Protein AF-A0AAE3JCI3-F1 (afdb_monomer_lite)

Sequence (215 aa):
MLEAFENGSMDIVSLLVIIYCISIAYRKRYSLTGYLYVKEQLNLLSAYCTVFAIVMYIYYYLEEKFHYDSKYMNGIILILFILIAGLLSRVCYEKYFANRLSKYQASDEDRMVLILAAFIAISIRLVASGVVKLVVPVSIVLGKFIWLDTESIEDIKKLVKTEHKRIIETAILLVLGVLILSILVDWFNMPRYMHPLIALFYGIIIILKSDSNVK

Structure (mmCIF, N/CA/C/O backbone):
data_AF-A0AAE3JCI3-F1
#
_entry.id   AF-A0AAE3JCI3-F1
#
loop_
_atom_site.group_PDB
_atom_site.id
_atom_site.type_symbol
_atom_site.label_atom_id
_atom_site.label_alt_id
_atom_site.label_comp_id
_atom_site.label_asym_id
_atom_site.label_entity_id
_atom_site.label_seq_id
_atom_site.pdbx_PDB_ins_code
_atom_site.Cartn_x
_atom_site.Cartn_y
_atom_site.Cartn_z
_atom_site.occupancy
_atom_site.B_iso_or_equiv
_atom_site.auth_seq_id
_atom_site.auth_comp_id
_atom_site.auth_asym_id
_atom_site.auth_atom_id
_atom_site.pdbx_PDB_model_num
ATOM 1 N N . MET A 1 1 ? 5.020 8.589 -19.684 1.00 57.62 1 MET A N 1
ATOM 2 C CA . MET A 1 1 ? 4.905 9.442 -18.476 1.00 57.62 1 MET A CA 1
ATOM 3 C C . MET A 1 1 ? 3.451 9.566 -18.045 1.00 57.62 1 MET A C 1
ATOM 5 O O . MET A 1 1 ? 3.154 9.103 -16.958 1.00 57.62 1 MET A O 1
ATOM 9 N N . LEU A 1 2 ? 2.556 10.107 -18.885 1.00 62.62 2 LEU A N 1
ATOM 10 C CA . LEU A 1 2 ? 1.133 10.271 -18.547 1.00 62.62 2 LEU A CA 1
ATOM 11 C C . LEU A 1 2 ? 0.478 8.954 -18.096 1.00 62.62 2 LEU A C 1
ATOM 13 O O . LEU A 1 2 ? -0.086 8.901 -17.015 1.00 62.62 2 LEU A O 1
ATOM 17 N N . GLU A 1 3 ? 0.689 7.874 -18.851 1.00 67.56 3 GLU A N 1
ATOM 18 C CA . GLU A 1 3 ? 0.131 6.553 -18.538 1.00 67.56 3 GLU A CA 1
ATOM 19 C C . GLU A 1 3 ? 0.637 5.990 -17.196 1.00 67.56 3 GLU A C 1
ATOM 21 O O . GLU A 1 3 ? -0.156 5.553 -16.376 1.00 67.56 3 GLU A O 1
ATOM 26 N N . ALA A 1 4 ? 1.939 6.081 -16.893 1.00 68.44 4 ALA A N 1
ATOM 27 C CA . ALA A 1 4 ? 2.485 5.660 -15.595 1.00 68.44 4 ALA A CA 1
ATOM 28 C C . ALA A 1 4 ? 1.914 6.478 -14.417 1.00 68.44 4 ALA A C 1
ATOM 30 O O . ALA A 1 4 ? 1.678 5.929 -13.340 1.00 68.44 4 ALA A O 1
ATOM 31 N N . PHE A 1 5 ? 1.657 7.773 -14.626 1.00 70.25 5 PHE A N 1
ATOM 32 C CA . PHE A 1 5 ? 1.029 8.641 -13.628 1.00 70.25 5 PHE A CA 1
ATOM 33 C C . PHE A 1 5 ? -0.463 8.340 -13.447 1.00 70.25 5 PHE A C 1
ATOM 35 O O . PHE A 1 5 ? -0.921 8.253 -12.310 1.00 70.25 5 PHE A O 1
ATOM 42 N N . GLU A 1 6 ? -1.213 8.135 -14.529 1.00 75.19 6 GLU A N 1
ATOM 43 C CA . GLU A 1 6 ? -2.620 7.718 -14.477 1.00 75.19 6 GLU A CA 1
ATOM 44 C C . GLU A 1 6 ? -2.756 6.371 -13.760 1.00 75.19 6 GLU A C 1
ATOM 46 O O . GLU A 1 6 ? -3.546 6.226 -12.826 1.00 75.19 6 GLU A O 1
ATOM 51 N N . ASN A 1 7 ? -1.891 5.424 -14.107 1.00 77.06 7 ASN A N 1
ATOM 52 C CA . ASN A 1 7 ? -1.796 4.108 -13.491 1.00 77.06 7 ASN A CA 1
ATOM 53 C C . ASN A 1 7 ? -1.509 4.189 -11.989 1.00 77.06 7 ASN A C 1
ATOM 55 O O . ASN A 1 7 ? -2.252 3.619 -11.186 1.00 77.06 7 ASN A O 1
ATOM 59 N N . GLY A 1 8 ? -0.481 4.949 -11.605 1.00 81.88 8 GLY A N 1
ATOM 60 C CA . GLY A 1 8 ? -0.147 5.169 -10.202 1.00 81.88 8 GLY A CA 1
ATOM 61 C C . GLY A 1 8 ? -1.259 5.880 -9.438 1.00 81.88 8 GLY A C 1
ATOM 62 O O . GLY A 1 8 ? -1.548 5.518 -8.299 1.00 81.88 8 GLY A O 1
ATOM 63 N N . SER A 1 9 ? -1.944 6.837 -10.066 1.00 84.94 9 SER A N 1
ATOM 64 C CA . SER A 1 9 ? -3.049 7.560 -9.436 1.00 84.94 9 SER A CA 1
ATOM 65 C C . SER A 1 9 ? -4.239 6.648 -9.123 1.00 84.94 9 SER A C 1
ATOM 67 O O . SER A 1 9 ? -4.763 6.701 -8.011 1.00 84.94 9 SER A O 1
ATOM 69 N N . MET A 1 10 ? -4.617 5.748 -10.037 1.00 88.06 10 MET A N 1
ATOM 70 C CA . MET A 1 10 ? -5.722 4.808 -9.820 1.00 88.06 10 MET A CA 1
ATOM 71 C C . MET A 1 10 ? -5.401 3.790 -8.724 1.00 88.06 10 MET A C 1
ATOM 73 O O . MET A 1 10 ? -6.276 3.445 -7.926 1.00 88.06 10 MET A O 1
ATOM 77 N N . ASP A 1 11 ? -4.146 3.347 -8.634 1.00 86.25 11 ASP A N 1
ATOM 78 C CA . ASP A 1 11 ? -3.689 2.476 -7.549 1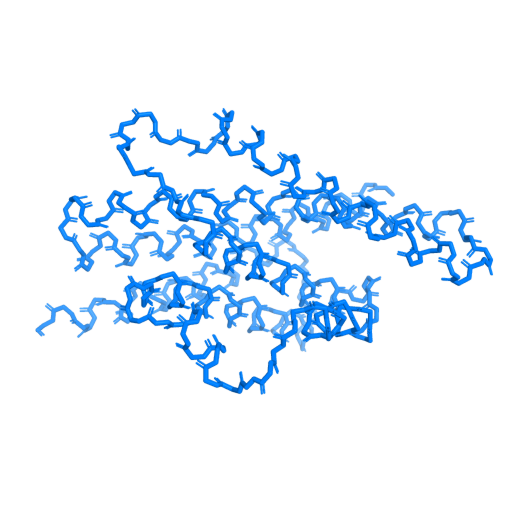.00 86.25 11 ASP A CA 1
ATOM 79 C C . ASP A 1 11 ? -3.720 3.188 -6.193 1.00 86.25 11 ASP A C 1
ATOM 81 O O . ASP A 1 11 ? -4.220 2.622 -5.220 1.00 86.25 11 ASP A O 1
ATOM 85 N N . ILE A 1 12 ? -3.263 4.444 -6.132 1.00 89.69 12 ILE A N 1
ATOM 86 C CA . ILE A 1 12 ? -3.336 5.272 -4.919 1.00 89.69 12 ILE A CA 1
ATOM 87 C C . ILE A 1 12 ? -4.790 5.442 -4.483 1.00 89.69 12 ILE A C 1
ATOM 89 O O . ILE A 1 12 ? -5.112 5.185 -3.324 1.00 89.69 12 ILE A O 1
ATOM 93 N N . VAL A 1 13 ? -5.686 5.826 -5.398 1.00 90.44 13 VAL A N 1
ATOM 94 C CA . VAL A 1 13 ? -7.111 5.996 -5.079 1.00 90.44 13 VAL A CA 1
ATOM 95 C C . VAL A 1 13 ? -7.705 4.687 -4.566 1.00 90.44 13 VAL A C 1
ATOM 97 O O . VAL A 1 13 ? -8.385 4.691 -3.543 1.00 90.44 13 VAL A O 1
ATOM 100 N N . SER A 1 14 ? -7.407 3.558 -5.210 1.00 88.31 14 SER A N 1
ATOM 101 C CA . SER A 1 14 ? -7.904 2.243 -4.787 1.00 88.31 14 SER A CA 1
ATOM 102 C C . SER A 1 14 ? -7.439 1.878 -3.372 1.00 88.31 14 SER A C 1
ATOM 104 O O . SER A 1 14 ? -8.246 1.442 -2.551 1.00 88.31 14 SER A O 1
ATOM 106 N N . LEU A 1 15 ? -6.161 2.112 -3.051 1.00 91.50 15 LEU A N 1
ATOM 107 C CA . LEU A 1 15 ? -5.610 1.899 -1.707 1.00 91.50 15 LEU A CA 1
ATOM 108 C C . LEU A 1 15 ? -6.307 2.784 -0.666 1.00 91.50 15 LEU A C 1
ATOM 110 O O . LEU A 1 15 ? -6.726 2.293 0.383 1.00 91.50 15 LEU A O 1
ATOM 114 N N . LEU A 1 16 ? -6.481 4.072 -0.966 1.00 92.50 16 LEU A N 1
ATOM 115 C CA . LEU A 1 16 ? -7.142 5.019 -0.068 1.00 92.50 16 LEU A CA 1
ATOM 116 C C . LEU A 1 16 ? -8.619 4.672 0.154 1.00 92.50 16 LEU A C 1
ATOM 118 O O . LEU A 1 16 ? -9.105 4.806 1.276 1.00 92.50 16 LEU A O 1
ATOM 122 N N . VAL A 1 17 ? -9.321 4.172 -0.867 1.00 92.00 17 VAL A N 1
ATOM 123 C CA . VAL A 1 17 ? -10.705 3.685 -0.740 1.00 92.00 17 VAL A CA 1
ATOM 124 C C . VAL A 1 17 ? -10.779 2.504 0.230 1.00 92.00 17 VAL A C 1
ATOM 126 O O . VAL A 1 17 ? -11.613 2.521 1.136 1.00 92.00 17 VAL A O 1
ATOM 129 N N . ILE A 1 18 ? -9.880 1.518 0.116 1.00 89.69 18 ILE A N 1
ATOM 130 C CA . ILE A 1 18 ? -9.833 0.378 1.051 1.00 89.69 18 ILE A CA 1
ATOM 131 C C . ILE A 1 18 ? -9.597 0.875 2.483 1.00 89.69 18 ILE A C 1
ATOM 133 O O . ILE A 1 18 ? -10.339 0.506 3.396 1.00 89.69 18 ILE A O 1
ATOM 137 N N . ILE A 1 19 ? -8.607 1.752 2.685 1.00 91.19 19 ILE A N 1
ATOM 138 C CA . ILE A 1 19 ? -8.280 2.317 4.005 1.00 91.19 19 ILE A CA 1
ATOM 139 C C . ILE A 1 19 ? -9.467 3.104 4.581 1.00 91.19 19 ILE A C 1
ATOM 141 O O . ILE A 1 19 ? -9.779 2.992 5.770 1.00 91.19 19 ILE A O 1
ATOM 145 N N . TYR A 1 20 ? -10.173 3.865 3.746 1.00 90.12 20 TYR A N 1
ATOM 146 C CA . TYR A 1 20 ? -11.360 4.607 4.153 1.00 90.12 20 TYR A CA 1
ATOM 147 C C . TYR A 1 20 ? -12.495 3.679 4.608 1.00 90.12 20 TYR A C 1
ATOM 149 O O . TYR A 1 20 ? -13.088 3.900 5.667 1.00 90.12 20 TYR A O 1
ATOM 157 N N . CYS A 1 21 ? -12.758 2.595 3.877 1.00 88.31 21 CYS A N 1
ATOM 158 C CA . CYS A 1 21 ? -13.753 1.598 4.273 1.00 88.31 21 CYS A CA 1
ATOM 159 C C . CYS A 1 21 ? -13.384 0.898 5.590 1.00 88.31 21 CYS A C 1
ATOM 161 O O . CYS A 1 21 ? -14.253 0.710 6.445 1.00 88.31 21 CYS A O 1
ATOM 163 N N . ILE A 1 22 ? -12.098 0.594 5.803 1.00 85.69 22 ILE A N 1
ATOM 164 C CA . ILE A 1 22 ? -11.587 0.090 7.087 1.00 85.69 22 ILE A CA 1
ATOM 165 C C . ILE A 1 22 ? -11.860 1.110 8.209 1.00 85.69 22 ILE A C 1
ATOM 167 O O . ILE A 1 22 ? -12.340 0.737 9.281 1.00 85.69 22 ILE A O 1
ATOM 171 N N . SER A 1 23 ? -11.643 2.407 7.957 1.00 86.56 23 SER A N 1
ATOM 172 C CA . SER A 1 23 ? -11.956 3.478 8.918 1.00 86.56 23 SER A CA 1
ATOM 173 C C . SER A 1 23 ? -13.430 3.480 9.323 1.00 86.56 23 SER A C 1
ATOM 175 O O . SER A 1 23 ? -13.741 3.564 10.512 1.00 86.56 23 SER A O 1
ATOM 177 N N . ILE A 1 24 ? -14.346 3.346 8.358 1.00 85.94 24 ILE A N 1
ATOM 178 C CA . ILE A 1 24 ? -15.789 3.271 8.627 1.00 85.94 24 ILE A CA 1
ATOM 179 C C . ILE A 1 24 ? -16.111 2.044 9.481 1.00 85.94 24 ILE A C 1
ATOM 181 O O . ILE A 1 24 ? -16.812 2.170 10.486 1.00 85.94 24 ILE A O 1
ATOM 185 N N . ALA A 1 25 ? -15.587 0.873 9.115 1.00 83.19 25 ALA A N 1
ATOM 186 C CA . ALA A 1 25 ? -15.829 -0.367 9.845 1.00 83.19 25 ALA A CA 1
ATOM 187 C C . ALA A 1 25 ? -15.379 -0.267 11.311 1.00 83.19 25 ALA A C 1
ATOM 189 O O . ALA A 1 25 ? -16.117 -0.673 12.212 1.00 83.19 25 ALA A O 1
ATOM 190 N N . TYR A 1 26 ? -14.218 0.342 11.566 1.00 81.12 26 TYR A N 1
ATOM 191 C CA . TYR A 1 26 ? -13.720 0.566 12.922 1.00 81.12 26 TYR A CA 1
ATOM 192 C C . TYR A 1 26 ? -14.478 1.643 13.690 1.00 81.12 26 TYR A C 1
ATOM 194 O O . TYR A 1 26 ? -14.671 1.498 14.897 1.00 81.12 26 TYR A O 1
ATOM 202 N N . ARG A 1 27 ? -14.954 2.695 13.015 1.00 82.69 27 ARG A N 1
ATOM 203 C CA . ARG A 1 27 ? -15.796 3.722 13.642 1.00 82.69 27 ARG A CA 1
ATOM 204 C C . ARG A 1 27 ? -17.078 3.133 14.222 1.00 82.69 27 ARG A C 1
ATOM 206 O O . ARG A 1 27 ? -17.529 3.595 15.261 1.00 82.69 27 ARG A O 1
ATOM 213 N N . LYS A 1 28 ? -17.655 2.128 13.558 1.00 79.25 28 LYS A N 1
ATOM 214 C CA . LYS A 1 28 ? -18.848 1.425 14.049 1.00 79.25 28 LYS A CA 1
ATOM 215 C C . LYS A 1 28 ? -18.550 0.493 15.227 1.00 79.25 28 LYS A C 1
ATOM 217 O O . LYS A 1 28 ? -19.397 0.320 16.092 1.00 79.25 28 LYS A O 1
ATOM 222 N N . ARG A 1 29 ? -17.354 -0.104 15.257 1.00 72.81 29 ARG A N 1
ATOM 223 C CA . ARG A 1 29 ? -16.962 -1.126 16.242 1.00 72.81 29 ARG A CA 1
ATOM 224 C C . ARG A 1 29 ? -16.458 -0.548 17.566 1.00 72.81 29 ARG A C 1
ATOM 226 O O . ARG A 1 29 ? -16.504 -1.235 18.582 1.00 72.81 29 ARG A O 1
ATOM 233 N N . TYR A 1 30 ? -15.936 0.677 17.561 1.00 72.81 30 TYR A N 1
ATOM 234 C CA . TYR A 1 30 ? -15.247 1.253 18.716 1.00 72.81 30 TYR A CA 1
ATOM 235 C C . TYR A 1 30 ? -15.877 2.551 19.217 1.00 72.81 30 TYR A C 1
ATOM 237 O O . TYR A 1 30 ? -16.445 3.333 18.459 1.00 72.81 30 TYR A O 1
ATOM 245 N N . SER A 1 31 ? -15.701 2.810 20.517 1.00 70.44 31 SER A N 1
ATOM 246 C CA . SER A 1 31 ? -16.012 4.107 21.121 1.00 70.44 31 SER A CA 1
ATOM 247 C C . SER A 1 31 ? -15.202 5.229 20.461 1.00 70.44 31 SER A C 1
ATOM 249 O O . SER A 1 31 ? -14.131 4.989 19.900 1.00 70.44 31 SER A O 1
ATOM 251 N N . LEU A 1 32 ? -15.686 6.472 20.561 1.00 71.25 32 LEU A N 1
ATOM 252 C CA . LEU A 1 32 ? -15.078 7.643 19.915 1.00 71.25 32 LEU A CA 1
ATOM 253 C C . LEU A 1 32 ? -13.559 7.735 20.164 1.00 71.25 32 LEU A C 1
ATOM 255 O O . LEU A 1 32 ? -12.786 7.947 19.233 1.00 71.25 32 LEU A O 1
ATOM 259 N N . THR A 1 33 ? -13.128 7.506 21.406 1.00 67.62 33 THR A N 1
ATOM 260 C CA . THR A 1 33 ? -11.716 7.547 21.808 1.00 67.62 33 THR A CA 1
ATOM 261 C C . THR A 1 33 ? -10.899 6.414 21.179 1.00 67.62 33 THR A C 1
ATOM 263 O O . THR A 1 33 ? -9.795 6.647 20.692 1.00 67.62 33 THR A O 1
ATOM 266 N N . GLY A 1 34 ? -11.445 5.193 21.131 1.00 68.69 34 GLY A N 1
ATOM 267 C CA . GLY A 1 34 ? -10.799 4.048 20.481 1.00 68.69 34 GLY A CA 1
ATOM 268 C C . GLY A 1 34 ? -10.725 4.192 18.959 1.00 68.69 34 GLY A C 1
ATOM 269 O O . GLY A 1 34 ? -9.728 3.804 18.352 1.00 68.69 34 GLY A O 1
ATOM 270 N N . TYR A 1 35 ? -11.737 4.808 18.347 1.00 76.25 35 TYR A N 1
ATOM 271 C CA . TYR A 1 35 ? -11.743 5.134 16.924 1.00 76.25 35 TYR A CA 1
ATOM 272 C C . TYR A 1 35 ? -10.684 6.181 16.567 1.00 76.25 35 TYR A C 1
ATOM 274 O O . TYR A 1 35 ? -9.995 6.012 15.567 1.00 76.25 35 TYR A O 1
ATOM 282 N N . LEU A 1 36 ? -10.507 7.235 17.374 1.00 73.62 36 LEU A N 1
ATOM 283 C CA . LEU A 1 36 ? -9.500 8.271 17.108 1.00 73.62 36 LEU A CA 1
ATOM 284 C C . LEU A 1 36 ? -8.074 7.705 17.056 1.00 73.62 36 LEU A C 1
ATOM 286 O O . LEU A 1 36 ? -7.298 8.116 16.198 1.00 73.62 36 LEU A O 1
ATOM 290 N N . TYR A 1 37 ? -7.764 6.724 17.909 1.00 74.06 37 TYR A N 1
ATOM 291 C CA . TYR A 1 37 ? -6.494 5.993 17.880 1.00 74.06 37 TYR A CA 1
ATOM 292 C C . TYR A 1 37 ? -6.283 5.265 16.541 1.00 74.06 37 TYR A C 1
ATOM 294 O O . TYR A 1 37 ? -5.277 5.468 15.867 1.00 74.06 37 TYR A O 1
ATOM 302 N N . VAL A 1 38 ? -7.267 4.468 16.109 1.00 77.25 38 VAL A N 1
ATOM 303 C CA . VAL A 1 38 ? -7.178 3.701 14.852 1.00 77.25 38 VAL A CA 1
ATOM 304 C C . VAL A 1 38 ? -7.192 4.623 13.633 1.00 77.25 38 VAL A C 1
ATOM 306 O O . VAL A 1 38 ? -6.480 4.391 12.661 1.00 77.25 38 VAL A O 1
ATOM 309 N N . LYS A 1 39 ? -7.966 5.710 13.682 1.00 82.62 39 LYS A N 1
ATOM 310 C CA . LYS A 1 39 ? -8.020 6.714 12.617 1.00 82.62 39 LYS A CA 1
ATOM 311 C C . LYS A 1 39 ? -6.637 7.297 12.345 1.00 82.62 39 LYS A C 1
ATOM 313 O O . LYS A 1 39 ? -6.273 7.457 11.186 1.00 82.62 39 LYS A O 1
ATOM 318 N N . GLU A 1 40 ? -5.861 7.564 13.388 1.00 82.75 40 GLU A N 1
ATOM 319 C CA . GLU A 1 40 ? -4.524 8.120 13.219 1.00 82.75 40 GLU A CA 1
ATOM 320 C C . GLU A 1 40 ? -3.538 7.125 12.603 1.00 82.75 40 GLU A C 1
ATOM 322 O O . GLU A 1 40 ? -2.726 7.494 11.758 1.00 82.75 40 GLU A O 1
ATOM 327 N N . GLN A 1 41 ? -3.672 5.842 12.937 1.00 81.69 41 GLN A N 1
ATOM 328 C CA . GLN A 1 41 ? -2.911 4.769 12.292 1.00 81.69 41 GLN A CA 1
ATOM 329 C C . GLN A 1 41 ? -3.262 4.644 10.806 1.00 81.69 41 GLN A C 1
ATOM 331 O O . GLN A 1 41 ? -2.372 4.523 9.968 1.00 81.69 41 GLN A O 1
ATOM 336 N N . LEU A 1 42 ? -4.549 4.735 10.462 1.00 86.94 42 LEU A N 1
ATOM 337 C CA . LEU A 1 42 ? -5.021 4.707 9.074 1.00 86.94 42 LEU A CA 1
ATOM 338 C C . LEU A 1 42 ? -4.557 5.938 8.281 1.00 86.94 42 LEU A C 1
ATOM 340 O O . LEU A 1 42 ? -4.218 5.816 7.104 1.00 86.94 42 LEU A O 1
ATOM 344 N N . ASN A 1 43 ? -4.489 7.110 8.915 1.00 89.00 43 ASN A N 1
ATOM 345 C CA . ASN A 1 43 ? -3.934 8.331 8.325 1.00 89.00 43 ASN A CA 1
ATOM 346 C C . ASN A 1 43 ? -2.439 8.173 8.007 1.00 89.00 43 ASN A C 1
ATOM 348 O O . ASN A 1 43 ? -1.995 8.508 6.909 1.00 89.00 43 ASN A O 1
ATOM 352 N N . LEU A 1 44 ? -1.671 7.614 8.946 1.00 86.25 44 LEU A N 1
ATOM 353 C CA . LEU A 1 44 ? -0.250 7.320 8.760 1.00 86.25 44 LEU A CA 1
ATOM 354 C C . LEU A 1 44 ? -0.041 6.290 7.634 1.00 86.25 44 LEU A C 1
ATOM 356 O O . LEU A 1 44 ? 0.790 6.489 6.748 1.00 86.25 44 LEU A O 1
ATOM 360 N N . LEU A 1 45 ? -0.857 5.231 7.611 1.00 87.50 45 LEU A N 1
ATOM 361 C CA . LEU A 1 45 ? -0.850 4.211 6.561 1.00 87.50 45 LEU A CA 1
ATOM 362 C C . LEU A 1 45 ? -1.186 4.790 5.182 1.00 87.50 45 LEU A C 1
ATOM 364 O O . LEU A 1 45 ? -0.554 4.419 4.195 1.00 87.50 45 LEU A O 1
ATOM 368 N N . SER A 1 46 ? -2.141 5.720 5.115 1.00 90.19 46 SER A N 1
ATOM 369 C CA . SER A 1 46 ? -2.523 6.421 3.880 1.00 90.19 46 SER A CA 1
ATOM 370 C C . SER A 1 46 ? -1.364 7.238 3.315 1.00 90.19 46 SER A C 1
ATOM 372 O O . SER A 1 46 ? -1.102 7.192 2.111 1.00 90.19 46 SER A O 1
ATOM 374 N N . ALA A 1 47 ? -0.636 7.946 4.183 1.00 88.62 47 ALA A N 1
ATOM 375 C CA . ALA A 1 47 ? 0.538 8.714 3.790 1.00 88.62 47 ALA A CA 1
ATOM 376 C C . ALA A 1 47 ? 1.652 7.803 3.255 1.00 88.62 47 ALA A C 1
ATOM 378 O O . ALA A 1 47 ? 2.170 8.061 2.167 1.00 88.62 47 ALA A O 1
ATOM 379 N N . TYR A 1 48 ? 1.960 6.704 3.960 1.00 87.44 48 TYR A N 1
ATOM 380 C CA . TYR A 1 48 ? 2.917 5.707 3.472 1.00 87.44 48 TYR A CA 1
ATOM 381 C C . TYR A 1 48 ? 2.482 5.147 2.118 1.00 87.44 48 TYR A C 1
ATOM 383 O O . TYR A 1 48 ? 3.264 5.177 1.173 1.00 87.44 48 TYR A O 1
ATOM 391 N N . CYS A 1 49 ? 1.230 4.705 1.979 1.00 88.19 49 CYS A N 1
ATOM 392 C CA . CYS A 1 49 ? 0.744 4.135 0.724 1.00 88.19 49 CYS A CA 1
ATOM 393 C C . CYS A 1 49 ? 0.867 5.124 -0.449 1.00 88.19 49 CYS A C 1
ATOM 395 O O . CYS A 1 49 ? 1.312 4.769 -1.537 1.00 88.19 49 CYS A O 1
ATOM 397 N N . THR A 1 50 ? 0.519 6.389 -0.219 1.00 88.81 50 THR A N 1
ATOM 398 C CA . THR A 1 50 ? 0.584 7.428 -1.252 1.00 88.81 50 THR A CA 1
ATOM 399 C C . THR A 1 50 ? 2.024 7.679 -1.695 1.00 88.81 50 THR A C 1
ATOM 401 O O . THR A 1 50 ? 2.328 7.643 -2.887 1.00 88.81 50 THR A O 1
ATOM 404 N N . VAL A 1 51 ? 2.931 7.909 -0.743 1.00 88.81 51 VAL A N 1
ATOM 405 C CA . VAL A 1 51 ? 4.322 8.256 -1.053 1.00 88.81 51 VAL A CA 1
ATOM 406 C C . VAL A 1 51 ? 5.069 7.075 -1.657 1.00 88.81 51 VAL A C 1
ATOM 408 O O . VAL A 1 51 ? 5.742 7.253 -2.669 1.00 88.81 51 VAL A O 1
ATOM 411 N N . PHE A 1 52 ? 4.926 5.870 -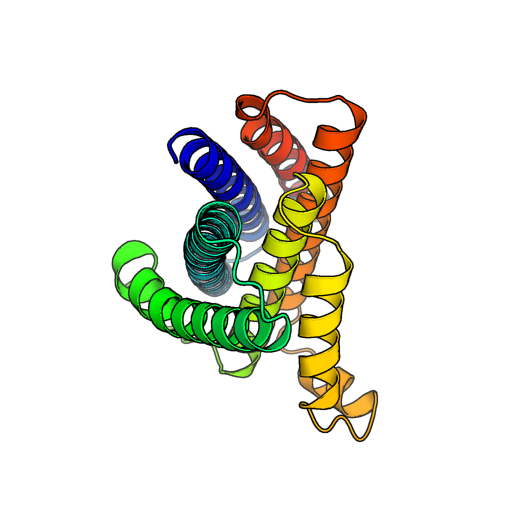1.101 1.00 87.12 52 PHE A N 1
ATOM 412 C CA . PHE A 1 52 ? 5.562 4.687 -1.676 1.00 87.12 52 PHE A CA 1
ATOM 413 C C . PHE A 1 52 ? 5.078 4.430 -3.107 1.00 87.12 52 PHE A C 1
ATOM 415 O O . PHE A 1 52 ? 5.900 4.114 -3.960 1.00 87.12 52 PHE A O 1
ATOM 422 N N . ALA A 1 53 ? 3.787 4.613 -3.405 1.00 87.69 53 ALA A N 1
ATOM 423 C CA . ALA A 1 53 ? 3.284 4.414 -4.760 1.00 87.69 53 ALA A CA 1
ATOM 424 C C . ALA A 1 53 ? 3.934 5.413 -5.724 1.00 87.69 53 ALA A C 1
ATOM 426 O O . ALA A 1 53 ? 4.523 5.000 -6.718 1.00 87.69 53 ALA A O 1
ATOM 427 N N . ILE A 1 54 ? 3.919 6.709 -5.391 1.00 88.19 54 ILE A N 1
ATOM 428 C CA . ILE A 1 54 ? 4.545 7.757 -6.212 1.00 88.19 54 ILE A CA 1
ATOM 429 C C . ILE A 1 54 ? 6.023 7.443 -6.465 1.00 88.19 54 ILE A C 1
ATOM 431 O O . ILE A 1 54 ? 6.471 7.445 -7.609 1.00 88.19 54 ILE A O 1
ATOM 435 N N . VAL A 1 55 ? 6.780 7.153 -5.406 1.00 87.06 55 VAL A N 1
ATOM 436 C CA . VAL A 1 55 ? 8.228 6.938 -5.495 1.00 87.06 55 VAL A CA 1
ATOM 437 C C . VAL A 1 55 ? 8.558 5.693 -6.319 1.00 87.06 55 VAL A C 1
ATOM 439 O O . VAL A 1 55 ? 9.441 5.757 -7.173 1.00 87.06 55 VAL A O 1
ATOM 442 N N . MET A 1 56 ? 7.834 4.588 -6.121 1.00 85.38 56 MET A N 1
ATOM 443 C CA . MET A 1 56 ? 8.068 3.358 -6.883 1.00 85.38 56 MET A CA 1
ATOM 444 C C . MET A 1 56 ? 7.691 3.525 -8.358 1.00 85.38 56 MET A C 1
ATOM 446 O O . MET A 1 56 ? 8.455 3.114 -9.226 1.00 85.38 56 MET A O 1
ATOM 450 N N . TYR A 1 57 ? 6.568 4.179 -8.668 1.00 84.38 57 TYR A N 1
ATOM 451 C CA . TYR A 1 57 ? 6.190 4.464 -10.056 1.00 84.38 57 TYR A CA 1
ATOM 452 C C . TYR A 1 57 ? 7.212 5.372 -10.761 1.00 84.38 57 TYR A C 1
ATOM 454 O O . TYR A 1 57 ? 7.539 5.131 -11.922 1.00 84.38 57 TYR A O 1
ATOM 462 N N . ILE A 1 58 ? 7.766 6.373 -10.064 1.00 84.88 58 ILE A N 1
ATOM 463 C CA . ILE A 1 58 ? 8.858 7.203 -10.597 1.00 84.88 58 ILE A CA 1
ATOM 464 C C . ILE A 1 58 ? 10.107 6.354 -10.843 1.00 84.88 58 ILE A C 1
ATOM 466 O O . ILE A 1 58 ? 10.697 6.462 -11.916 1.00 84.88 58 ILE A O 1
ATOM 470 N N . TYR A 1 59 ? 10.506 5.518 -9.881 1.00 84.94 59 TYR A N 1
ATOM 471 C CA . TYR A 1 59 ? 11.680 4.655 -10.017 1.00 84.94 59 TYR A CA 1
ATOM 472 C C . TYR A 1 59 ? 11.581 3.767 -11.261 1.00 84.94 59 TYR A C 1
ATOM 474 O O . TYR A 1 59 ? 12.475 3.810 -12.103 1.00 84.94 59 TYR A O 1
ATOM 482 N N . TYR A 1 60 ? 10.482 3.026 -11.425 1.00 78.88 60 TYR A N 1
ATOM 483 C CA . TYR A 1 60 ? 10.336 2.107 -12.558 1.00 78.88 60 TYR A CA 1
ATOM 484 C C . TYR A 1 60 ? 10.217 2.832 -13.896 1.00 78.88 60 TYR A C 1
ATOM 486 O O . TYR A 1 60 ? 10.766 2.370 -14.891 1.00 78.88 60 TYR A O 1
ATOM 494 N N . TYR A 1 61 ? 9.589 4.010 -13.921 1.00 82.19 61 TYR A N 1
ATOM 495 C CA . TYR A 1 61 ? 9.591 4.854 -15.114 1.00 82.19 61 TYR A CA 1
ATOM 496 C C . TYR A 1 61 ? 11.008 5.306 -15.506 1.00 82.19 61 TYR A C 1
ATOM 498 O O . TYR A 1 61 ? 11.349 5.342 -16.689 1.00 82.19 61 TYR A O 1
ATOM 506 N N . LEU A 1 62 ? 11.845 5.669 -14.527 1.00 81.19 62 LEU A N 1
ATOM 507 C CA . LEU A 1 62 ? 13.240 6.029 -14.779 1.00 81.19 62 LEU A CA 1
ATOM 508 C C . LEU A 1 62 ? 14.060 4.810 -15.222 1.00 81.19 62 LEU A C 1
ATOM 510 O O . LEU A 1 62 ? 14.862 4.936 -16.144 1.00 81.19 62 LEU A O 1
ATOM 514 N N . GLU A 1 63 ? 13.847 3.643 -14.613 1.00 79.56 63 GLU A N 1
ATOM 515 C CA . GLU A 1 63 ? 14.520 2.397 -14.995 1.00 79.56 63 GLU A CA 1
ATOM 516 C C . GLU A 1 63 ? 14.213 2.011 -16.449 1.00 79.56 63 GLU A C 1
ATOM 518 O O . GLU A 1 63 ? 15.136 1.729 -17.214 1.00 79.56 63 GLU A O 1
ATOM 523 N N . GLU A 1 64 ? 12.942 2.067 -16.854 1.00 78.31 64 GLU A N 1
ATOM 524 C CA . GLU A 1 64 ? 12.511 1.799 -18.229 1.00 78.31 64 GLU A CA 1
ATOM 525 C C . GLU A 1 64 ? 13.083 2.827 -19.213 1.00 78.31 64 GLU A C 1
ATOM 527 O O . GLU A 1 64 ? 13.554 2.473 -20.287 1.00 78.31 64 GLU A O 1
ATOM 532 N N . LYS A 1 65 ? 13.095 4.115 -18.851 1.00 79.56 65 LYS A N 1
ATOM 533 C CA . LYS A 1 65 ? 13.560 5.172 -19.757 1.00 79.56 65 LYS A CA 1
ATOM 534 C C . LYS A 1 65 ? 15.075 5.178 -19.963 1.00 79.56 65 LYS A C 1
ATOM 536 O O . LYS A 1 65 ? 15.534 5.511 -21.054 1.00 79.56 65 LYS A O 1
ATOM 541 N N . PHE A 1 66 ? 15.843 4.915 -18.911 1.00 78.69 66 PHE A N 1
ATOM 542 C CA . PHE A 1 66 ? 17.298 5.070 -18.933 1.00 78.69 66 PHE A CA 1
ATOM 543 C C . PHE A 1 66 ? 18.058 3.749 -19.075 1.00 78.69 66 PHE A C 1
ATOM 545 O O . PHE A 1 66 ? 19.256 3.809 -19.333 1.00 78.69 66 PHE A O 1
ATOM 552 N N . HIS A 1 67 ? 17.389 2.593 -18.933 1.00 67.31 67 HIS A N 1
ATOM 553 C CA . HIS A 1 67 ? 17.952 1.247 -19.108 1.00 67.31 67 HIS A CA 1
ATOM 554 C C . HIS A 1 67 ? 19.397 1.125 -18.599 1.00 67.31 67 HIS A C 1
ATOM 556 O O . HIS A 1 67 ? 20.333 0.849 -19.348 1.00 67.31 67 HIS A O 1
ATOM 562 N N . TYR A 1 68 ? 19.584 1.369 -17.302 1.00 63.34 68 TYR A N 1
ATOM 563 C CA . TYR A 1 68 ? 20.890 1.244 -16.665 1.00 63.34 68 TYR A CA 1
ATOM 564 C C . TYR A 1 68 ? 21.384 -0.209 -16.752 1.00 63.34 68 TYR A C 1
ATOM 566 O O . TYR A 1 68 ? 20.805 -1.117 -16.158 1.00 63.34 68 TYR A O 1
ATOM 574 N N . ASP A 1 69 ? 22.484 -0.415 -17.477 1.00 56.81 69 ASP A N 1
ATOM 575 C CA . ASP A 1 69 ? 23.028 -1.739 -17.826 1.00 56.81 69 ASP A CA 1
ATOM 576 C C . ASP A 1 69 ? 23.671 -2.477 -16.624 1.00 56.81 69 ASP A C 1
ATOM 578 O O . ASP A 1 69 ? 23.996 -3.665 -16.667 1.00 56.81 69 ASP A O 1
ATOM 582 N N . SER A 1 70 ? 23.838 -1.784 -15.490 1.00 64.44 70 SER A N 1
ATOM 583 C CA . SER A 1 70 ? 24.429 -2.344 -14.273 1.00 64.44 70 SER A CA 1
ATOM 584 C C . SER A 1 70 ? 23.362 -2.803 -13.278 1.00 64.44 70 SER A C 1
ATOM 586 O O . SER A 1 70 ? 22.792 -2.010 -12.526 1.00 64.44 70 SER A O 1
ATOM 588 N N . LYS A 1 71 ? 23.162 -4.126 -13.200 1.00 63.06 71 LYS A N 1
ATOM 589 C CA . LYS A 1 71 ? 22.227 -4.781 -12.259 1.00 63.06 71 LYS A CA 1
ATOM 590 C C . LYS A 1 71 ? 22.436 -4.366 -10.795 1.00 63.06 71 LYS A C 1
ATOM 592 O O . LYS A 1 71 ? 21.467 -4.237 -10.053 1.00 63.06 71 LYS A O 1
ATOM 597 N N . TYR A 1 72 ? 23.684 -4.139 -10.378 1.00 60.47 72 TYR A N 1
ATOM 598 C CA . TYR A 1 72 ? 24.008 -3.723 -9.008 1.00 60.47 72 TYR A CA 1
ATOM 599 C C . TYR A 1 72 ? 23.614 -2.268 -8.731 1.00 60.47 72 TYR A C 1
ATOM 601 O O . TYR A 1 72 ? 23.125 -1.959 -7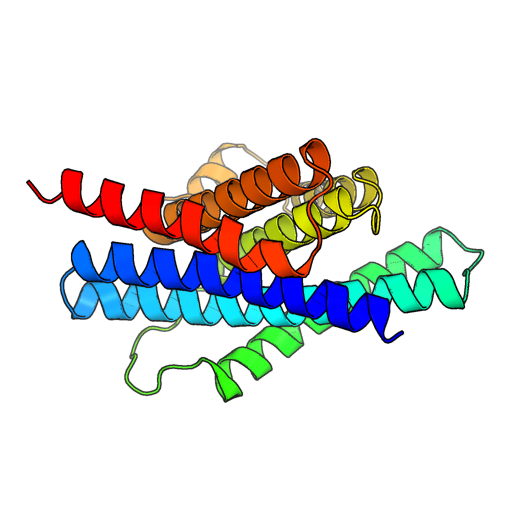.645 1.00 60.47 72 TYR A O 1
ATOM 609 N N . MET A 1 73 ? 23.760 -1.383 -9.722 1.00 69.50 73 MET A N 1
ATOM 610 C CA . MET A 1 73 ? 23.366 0.020 -9.586 1.00 69.50 73 MET A CA 1
ATOM 611 C C . MET A 1 73 ? 21.851 0.167 -9.455 1.00 69.50 73 MET A C 1
ATOM 613 O O . MET A 1 73 ? 21.404 0.933 -8.605 1.00 69.50 73 MET A O 1
ATOM 617 N N . ASN A 1 74 ? 21.057 -0.617 -10.193 1.00 72.62 74 ASN A N 1
ATOM 618 C CA . ASN A 1 74 ? 19.593 -0.567 -10.080 1.00 72.62 74 ASN A CA 1
ATOM 619 C C . ASN A 1 74 ? 19.121 -0.936 -8.672 1.00 72.62 74 ASN A C 1
ATOM 621 O O . ASN A 1 74 ? 18.237 -0.266 -8.136 1.00 72.62 74 ASN A O 1
ATOM 625 N N . GLY A 1 75 ? 19.745 -1.943 -8.051 1.00 71.62 75 GLY A N 1
ATOM 626 C CA . GLY A 1 75 ? 19.455 -2.336 -6.671 1.00 71.62 75 GLY A CA 1
ATOM 627 C C . GLY A 1 75 ? 19.803 -1.247 -5.650 1.00 71.62 75 GLY A C 1
ATOM 628 O O . GLY A 1 75 ? 18.988 -0.936 -4.784 1.00 71.62 75 GLY A O 1
ATOM 629 N N . ILE A 1 76 ? 20.977 -0.618 -5.775 1.00 77.06 76 ILE A N 1
ATOM 630 C CA . ILE A 1 76 ? 21.402 0.478 -4.885 1.00 77.06 76 ILE A CA 1
ATOM 631 C C . ILE A 1 76 ? 20.472 1.690 -5.028 1.00 77.06 76 ILE A C 1
ATOM 633 O O . ILE A 1 76 ? 20.032 2.258 -4.028 1.00 77.06 76 ILE A O 1
ATOM 637 N N . ILE A 1 77 ? 20.131 2.061 -6.265 1.00 80.25 77 ILE A N 1
ATOM 638 C CA . ILE A 1 77 ? 19.210 3.166 -6.548 1.00 80.25 77 ILE A CA 1
ATOM 639 C C . ILE A 1 77 ? 17.829 2.857 -5.958 1.00 80.25 77 ILE A C 1
ATOM 641 O O . ILE A 1 77 ? 17.244 3.720 -5.309 1.00 80.25 77 ILE A O 1
ATOM 645 N N . LEU A 1 78 ? 17.328 1.626 -6.094 1.00 81.00 78 LEU A N 1
ATOM 646 C CA . LEU A 1 78 ? 16.036 1.225 -5.530 1.00 81.00 78 LEU A CA 1
ATOM 647 C C . LEU A 1 78 ? 15.997 1.365 -4.005 1.00 81.00 78 LEU A C 1
ATOM 649 O O . LEU A 1 78 ? 15.043 1.919 -3.460 1.00 81.00 78 LEU A O 1
ATOM 653 N N . ILE A 1 79 ? 17.044 0.910 -3.310 1.00 79.25 79 ILE A N 1
ATOM 654 C CA . ILE A 1 79 ? 17.154 1.055 -1.851 1.00 79.25 79 ILE A CA 1
ATOM 655 C C . ILE A 1 79 ? 17.124 2.536 -1.459 1.00 79.25 79 ILE A C 1
ATOM 657 O O . ILE A 1 79 ? 16.415 2.914 -0.527 1.00 79.25 79 ILE A O 1
ATOM 661 N N . LEU A 1 80 ? 17.839 3.390 -2.193 1.00 83.25 80 LEU A N 1
ATOM 662 C CA . LEU A 1 80 ? 17.865 4.830 -1.941 1.00 83.25 80 LEU A CA 1
ATOM 663 C C . LEU A 1 80 ? 16.484 5.474 -2.144 1.00 83.25 80 LEU A C 1
ATOM 665 O O . LEU A 1 80 ? 16.053 6.271 -1.311 1.00 83.25 80 LEU A O 1
ATOM 669 N N . PHE A 1 81 ? 15.748 5.079 -3.185 1.00 85.12 81 PHE A N 1
ATOM 670 C CA . PHE A 1 81 ? 14.363 5.510 -3.400 1.00 85.12 81 PHE A CA 1
ATOM 671 C C . PHE A 1 81 ? 13.442 5.067 -2.252 1.00 85.12 81 PHE A C 1
ATOM 673 O O . PHE A 1 81 ? 12.665 5.874 -1.745 1.00 85.12 81 PHE A O 1
ATOM 680 N N . ILE A 1 82 ? 13.565 3.826 -1.774 1.00 82.19 82 ILE A N 1
ATOM 681 C CA . ILE A 1 82 ? 12.786 3.312 -0.636 1.00 82.19 82 ILE A CA 1
ATOM 682 C C . ILE A 1 82 ? 13.087 4.096 0.652 1.00 82.19 82 ILE A C 1
ATOM 684 O O . ILE A 1 82 ? 12.164 4.449 1.390 1.00 82.19 82 ILE A O 1
ATOM 688 N N . LEU A 1 83 ? 14.356 4.422 0.911 1.00 82.06 83 LEU A N 1
ATOM 689 C CA . LEU A 1 83 ? 14.753 5.246 2.058 1.00 82.06 83 LEU A CA 1
ATOM 690 C C . LEU A 1 83 ? 14.148 6.654 1.976 1.00 82.06 83 LEU A C 1
ATOM 692 O O . LEU A 1 83 ? 13.574 7.144 2.953 1.00 82.06 83 LEU A O 1
ATOM 696 N N . ILE A 1 84 ? 14.212 7.281 0.798 1.00 83.94 84 ILE A N 1
ATOM 697 C CA . ILE A 1 84 ? 13.591 8.586 0.544 1.00 83.94 84 ILE A CA 1
ATOM 698 C C . ILE A 1 84 ? 12.073 8.511 0.745 1.00 83.94 84 ILE A C 1
ATOM 700 O O . ILE A 1 84 ? 11.503 9.403 1.375 1.00 83.94 84 ILE A O 1
ATOM 704 N N . ALA A 1 85 ? 11.413 7.446 0.279 1.00 83.50 85 ALA A N 1
ATOM 705 C CA . ALA A 1 85 ? 9.980 7.246 0.480 1.00 83.50 85 ALA A CA 1
ATOM 706 C C . ALA A 1 85 ? 9.618 7.212 1.970 1.00 83.50 85 ALA A C 1
ATOM 708 O O . ALA A 1 85 ? 8.659 7.868 2.380 1.00 83.50 85 ALA A O 1
ATOM 709 N N . GLY A 1 86 ? 10.405 6.516 2.796 1.00 77.50 86 GLY A N 1
ATOM 710 C CA . GLY A 1 86 ? 10.205 6.475 4.247 1.00 77.50 86 GLY A CA 1
ATOM 711 C C . GLY A 1 86 ? 10.250 7.863 4.895 1.00 77.50 86 GLY A C 1
ATOM 712 O O . GLY A 1 86 ? 9.359 8.214 5.672 1.00 77.50 86 GLY A O 1
ATOM 713 N N . LEU A 1 87 ? 11.238 8.685 4.523 1.00 82.19 87 LEU A N 1
ATOM 714 C CA . LEU A 1 87 ? 11.389 10.056 5.028 1.00 82.19 87 LEU A CA 1
ATOM 715 C C . LEU A 1 87 ? 10.262 10.980 4.541 1.00 82.19 87 LEU A C 1
ATOM 717 O O . LEU A 1 87 ? 9.634 11.676 5.343 1.00 82.19 87 LEU A O 1
ATOM 721 N N . LEU A 1 88 ? 9.964 10.959 3.238 1.00 85.75 88 LEU A N 1
ATOM 722 C CA . LEU A 1 88 ? 8.914 11.782 2.630 1.00 85.75 88 LEU A CA 1
ATOM 723 C C . LEU A 1 88 ? 7.523 11.442 3.166 1.00 85.75 88 LEU A C 1
ATOM 725 O O . LEU A 1 88 ? 6.681 12.330 3.294 1.00 85.75 88 LEU A O 1
ATOM 729 N N . SER A 1 89 ? 7.279 10.181 3.520 1.00 83.75 89 SER A N 1
ATOM 730 C CA . SER A 1 89 ? 5.996 9.748 4.074 1.00 83.75 89 SER A CA 1
ATOM 731 C C . SER A 1 89 ? 5.676 10.427 5.400 1.00 83.75 89 SER A C 1
ATOM 733 O O . SER A 1 89 ? 4.529 10.805 5.627 1.00 83.75 89 SER A O 1
ATOM 735 N N . ARG A 1 90 ? 6.685 10.654 6.251 1.00 81.38 90 ARG A N 1
ATOM 736 C CA . ARG A 1 90 ? 6.502 11.388 7.508 1.00 81.38 90 ARG A CA 1
ATOM 737 C C . ARG A 1 90 ? 6.096 12.838 7.250 1.00 81.38 90 ARG A C 1
ATOM 739 O O . ARG A 1 90 ? 5.135 13.317 7.843 1.00 81.38 90 ARG A O 1
ATOM 746 N N . VAL A 1 91 ? 6.777 13.504 6.319 1.00 84.81 91 VAL A N 1
ATOM 747 C CA . VAL A 1 91 ? 6.457 14.885 5.921 1.00 84.81 91 VAL A CA 1
ATOM 748 C C . VAL A 1 91 ? 5.054 14.967 5.311 1.00 84.81 91 VAL A C 1
ATOM 750 O O . VAL A 1 91 ? 4.282 15.872 5.626 1.00 84.81 91 VAL A O 1
ATOM 753 N N . CYS A 1 92 ? 4.699 14.007 4.453 1.00 85.50 92 CYS A N 1
ATOM 754 C CA . CYS A 1 92 ? 3.378 13.919 3.835 1.00 85.50 92 CYS A CA 1
ATOM 755 C C . CYS A 1 92 ? 2.278 13.737 4.889 1.00 85.50 92 CYS A C 1
ATOM 757 O O . CYS A 1 92 ? 1.269 14.443 4.853 1.00 85.50 92 CYS A O 1
ATOM 759 N N . TYR A 1 93 ? 2.500 12.848 5.857 1.00 85.56 93 TYR A N 1
ATOM 760 C CA . TYR A 1 93 ? 1.587 12.637 6.970 1.00 85.56 93 TYR A CA 1
ATOM 761 C C . TYR A 1 93 ? 1.374 13.924 7.772 1.00 85.56 93 TYR A C 1
ATOM 763 O O . TYR A 1 93 ? 0.236 14.370 7.895 1.00 85.56 93 TYR A O 1
ATOM 771 N N . GLU A 1 94 ? 2.449 14.566 8.240 1.00 84.25 94 GLU A N 1
ATOM 772 C CA . GLU A 1 94 ? 2.373 15.785 9.060 1.00 84.25 94 GLU A CA 1
ATOM 773 C C . GLU A 1 94 ? 1.637 16.931 8.341 1.00 84.25 94 GLU A C 1
ATOM 775 O O . GLU A 1 94 ? 0.918 17.707 8.973 1.00 84.25 94 GLU A O 1
ATOM 780 N N . LYS A 1 95 ? 1.775 17.020 7.012 1.00 85.56 95 LYS A N 1
ATOM 781 C CA . LYS A 1 95 ? 1.196 18.102 6.209 1.00 85.56 95 LYS A CA 1
ATOM 782 C C . LYS A 1 95 ? -0.252 17.860 5.775 1.00 85.56 95 LYS A C 1
ATOM 784 O O . LYS A 1 95 ? -1.024 18.816 5.754 1.00 85.56 95 LYS A O 1
ATOM 789 N N . TYR A 1 96 ? -0.611 16.631 5.401 1.00 84.31 96 TYR A N 1
ATOM 790 C CA . TYR A 1 96 ? -1.885 16.346 4.722 1.00 84.31 96 TYR A CA 1
ATOM 791 C C . TYR A 1 96 ? -2.829 15.416 5.491 1.00 84.31 96 TYR A C 1
ATOM 793 O O . TYR A 1 96 ? -4.037 15.490 5.279 1.00 84.31 96 TYR A O 1
ATOM 801 N N . PHE A 1 97 ? -2.312 14.556 6.374 1.00 81.62 97 PHE A N 1
ATOM 802 C CA . PHE A 1 97 ? -3.103 13.499 7.019 1.00 81.62 97 PHE A CA 1
ATOM 803 C C . PHE A 1 97 ? -3.163 13.602 8.548 1.00 81.62 97 PHE A C 1
ATOM 805 O O . PHE A 1 97 ? -4.048 13.001 9.157 1.00 81.62 97 PHE A O 1
ATOM 812 N N . ALA A 1 98 ? -2.254 14.350 9.177 1.00 77.94 98 ALA A N 1
ATOM 813 C CA . ALA A 1 98 ? -2.168 14.458 10.626 1.00 77.94 98 ALA A CA 1
ATOM 814 C C . ALA A 1 98 ? -3.447 15.054 11.221 1.00 77.94 98 ALA A C 1
ATOM 816 O O . ALA A 1 98 ? -3.895 16.147 10.854 1.00 77.94 98 ALA A O 1
ATOM 817 N N . ASN A 1 99 ? -4.023 14.354 12.195 1.00 71.12 99 ASN A N 1
ATOM 818 C CA . ASN A 1 99 ? -5.188 14.852 12.903 1.00 71.12 99 ASN A CA 1
ATOM 819 C C . ASN A 1 99 ? -4.736 15.661 14.119 1.00 71.12 99 ASN A C 1
ATOM 821 O O . ASN A 1 99 ? -4.386 15.100 15.154 1.00 71.12 99 ASN A O 1
ATOM 825 N N . ARG A 1 100 ? -4.803 16.994 14.038 1.00 65.94 100 ARG A N 1
ATOM 826 C CA . ARG A 1 100 ? -4.377 17.888 15.137 1.00 65.94 100 ARG A CA 1
ATOM 827 C C . ARG A 1 100 ? -5.162 17.715 16.447 1.00 65.94 100 ARG A C 1
ATOM 829 O O . ARG A 1 100 ? -4.748 18.240 17.473 1.00 65.94 100 ARG A O 1
ATOM 836 N N . LEU A 1 101 ? -6.286 16.995 16.416 1.00 60.09 101 LEU A N 1
ATOM 837 C CA . LEU A 1 101 ? -7.105 16.669 17.590 1.00 60.09 101 LEU A CA 1
ATOM 838 C C . LEU A 1 101 ? -6.677 15.360 18.281 1.00 60.09 101 LEU A C 1
ATOM 840 O O . LEU A 1 101 ? -7.155 15.052 19.372 1.00 60.09 101 LEU A O 1
ATOM 844 N N . SER A 1 102 ? -5.803 14.572 17.652 1.00 59.88 102 SER A N 1
ATOM 845 C CA . SER A 1 102 ? -5.266 13.325 18.193 1.00 59.88 102 SER A CA 1
ATOM 846 C C . SER A 1 102 ? -4.110 13.612 19.157 1.00 59.88 102 SER A C 1
ATOM 848 O O . SER A 1 102 ? -3.146 14.277 18.791 1.00 59.88 102 SER A O 1
ATOM 850 N N . LYS A 1 103 ? -4.170 13.069 20.380 1.00 59.72 103 LYS A N 1
ATOM 851 C CA . LYS A 1 103 ? -3.014 13.010 21.301 1.00 59.72 103 LYS A CA 1
ATOM 852 C C . LYS A 1 103 ? -2.140 11.767 21.082 1.00 59.72 103 LYS A C 1
ATOM 854 O O . LYS A 1 103 ? -1.161 11.583 21.797 1.00 59.72 103 LYS A O 1
ATOM 859 N N . TYR A 1 104 ? -2.516 10.886 20.157 1.00 61.88 104 TYR A N 1
ATOM 860 C CA . TYR A 1 104 ? -1.820 9.624 19.943 1.00 61.88 104 TYR A CA 1
ATOM 861 C C . TYR A 1 104 ? -0.596 9.817 19.045 1.00 61.88 104 TYR A C 1
ATOM 863 O O . TYR A 1 104 ? -0.698 10.386 17.960 1.00 61.88 104 TYR A O 1
ATOM 871 N N . GLN A 1 105 ? 0.546 9.305 19.503 1.00 66.31 105 GLN A N 1
ATOM 872 C CA . GLN A 1 105 ? 1.774 9.183 18.726 1.00 66.31 105 GLN A CA 1
ATOM 873 C C . GLN A 1 105 ? 2.053 7.699 18.485 1.00 66.31 105 GLN A C 1
ATOM 875 O O . GLN A 1 105 ? 2.156 6.927 19.435 1.00 66.31 105 GLN A O 1
ATOM 880 N N . ALA A 1 106 ? 2.167 7.308 17.214 1.00 66.06 106 ALA A N 1
ATOM 881 C CA . ALA A 1 106 ? 2.538 5.947 16.840 1.00 66.06 106 ALA A CA 1
ATOM 882 C C . ALA A 1 106 ? 3.959 5.628 17.326 1.00 66.06 106 ALA A C 1
ATOM 884 O O . ALA A 1 106 ? 4.874 6.420 17.058 1.00 66.06 106 ALA A O 1
ATOM 885 N N . SER A 1 107 ? 4.116 4.479 17.991 1.00 71.19 107 SER A N 1
ATOM 886 C CA . SER A 1 107 ? 5.415 3.945 18.413 1.00 71.19 107 SER A CA 1
ATOM 887 C C . SER A 1 107 ? 6.269 3.542 17.206 1.00 71.19 107 SER A C 1
ATOM 889 O O . SER A 1 107 ? 5.774 3.451 16.078 1.00 71.19 107 SER A O 1
ATOM 891 N N . ASP A 1 108 ? 7.560 3.296 17.418 1.00 70.19 108 ASP A N 1
ATOM 892 C CA . ASP A 1 108 ? 8.447 2.864 16.332 1.00 70.19 108 ASP A CA 1
ATOM 893 C C . ASP A 1 108 ? 8.065 1.476 15.787 1.00 70.19 108 ASP A C 1
ATOM 895 O O . ASP A 1 108 ? 8.130 1.249 14.577 1.00 70.19 108 ASP A O 1
ATOM 899 N N . GLU A 1 109 ? 7.562 0.583 16.645 1.00 69.94 109 GLU A N 1
ATOM 900 C CA . GLU A 1 109 ? 7.038 -0.729 16.248 1.00 69.94 109 GLU A CA 1
ATOM 901 C C . GLU A 1 109 ? 5.773 -0.593 15.382 1.00 69.94 109 GLU A C 1
ATOM 903 O O . GLU A 1 109 ? 5.693 -1.189 14.303 1.00 69.94 109 GLU A O 1
ATOM 908 N N . ASP A 1 110 ? 4.833 0.278 15.777 1.00 72.62 110 ASP A N 1
ATOM 909 C CA . ASP A 1 110 ? 3.624 0.589 14.996 1.00 72.62 110 ASP A CA 1
ATOM 910 C C . ASP A 1 110 ? 3.984 1.064 13.587 1.00 72.62 110 ASP A C 1
ATOM 912 O O . ASP A 1 110 ? 3.432 0.605 12.583 1.00 72.62 110 ASP A O 1
ATOM 916 N N . ARG A 1 111 ? 4.944 1.990 13.506 1.00 73.38 111 ARG A N 1
ATOM 917 C CA . ARG A 1 111 ? 5.416 2.554 12.239 1.00 73.38 111 ARG A CA 1
ATOM 918 C C . ARG A 1 111 ? 6.049 1.485 11.367 1.00 73.38 111 ARG A C 1
ATOM 920 O O . ARG A 1 111 ? 5.773 1.452 10.171 1.00 73.38 111 ARG A O 1
ATOM 927 N N . MET A 1 112 ? 6.849 0.593 11.942 1.00 74.94 112 MET A N 1
ATOM 928 C CA . MET A 1 112 ? 7.488 -0.493 11.200 1.00 74.94 112 MET A CA 1
ATOM 929 C C . MET A 1 112 ? 6.472 -1.445 10.568 1.00 74.94 112 MET A C 1
ATOM 931 O O . MET A 1 112 ? 6.638 -1.811 9.399 1.00 74.94 112 MET A O 1
ATOM 935 N N . VAL A 1 113 ? 5.408 -1.806 11.293 1.00 77.06 113 VAL A N 1
ATOM 936 C CA . VAL A 1 113 ? 4.325 -2.649 10.762 1.00 77.06 113 VAL A CA 1
ATOM 937 C C . VAL A 1 113 ? 3.568 -1.926 9.648 1.00 77.06 113 VAL A C 1
ATOM 939 O O . VAL A 1 113 ? 3.321 -2.511 8.594 1.00 77.06 113 VAL A O 1
ATOM 942 N N . LEU A 1 114 ? 3.245 -0.644 9.834 1.00 81.06 114 LEU A N 1
ATOM 943 C CA . LEU A 1 114 ? 2.510 0.151 8.845 1.00 81.06 114 LEU A CA 1
ATOM 944 C C . LEU A 1 114 ? 3.323 0.399 7.564 1.00 81.06 114 LEU A C 1
ATOM 946 O O . LEU A 1 114 ? 2.784 0.268 6.466 1.00 81.06 114 LEU A O 1
ATOM 950 N N . ILE A 1 115 ? 4.621 0.689 7.687 1.00 81.06 115 ILE A N 1
ATOM 951 C CA . ILE A 1 115 ? 5.539 0.822 6.546 1.00 81.06 115 ILE A CA 1
ATOM 952 C C . ILE A 1 115 ? 5.623 -0.499 5.780 1.00 81.06 115 ILE A C 1
ATOM 954 O O . ILE A 1 115 ? 5.533 -0.506 4.553 1.00 81.06 115 ILE A O 1
ATOM 958 N N . LEU A 1 116 ? 5.771 -1.622 6.491 1.00 80.88 116 LEU A N 1
ATOM 959 C CA . LEU A 1 116 ? 5.848 -2.939 5.863 1.00 80.88 116 LEU A CA 1
ATOM 960 C C . LEU A 1 116 ? 4.545 -3.286 5.131 1.00 80.88 116 LEU A C 1
ATOM 962 O O . LEU A 1 116 ? 4.590 -3.747 3.993 1.00 80.88 116 LEU A O 1
ATOM 966 N N . ALA A 1 117 ? 3.393 -3.019 5.748 1.00 85.19 117 ALA A N 1
ATOM 967 C CA . ALA A 1 117 ? 2.087 -3.242 5.137 1.00 85.19 117 ALA A CA 1
ATOM 968 C C . ALA A 1 117 ? 1.898 -2.404 3.863 1.00 85.19 117 ALA A C 1
ATOM 970 O O . ALA A 1 117 ? 1.474 -2.940 2.839 1.00 85.19 117 ALA A O 1
ATOM 971 N N . ALA A 1 118 ? 2.263 -1.117 3.900 1.00 86.31 118 ALA A N 1
ATOM 972 C CA . ALA A 1 118 ? 2.212 -0.238 2.734 1.00 86.31 118 ALA A CA 1
ATOM 973 C C . ALA A 1 118 ? 3.126 -0.738 1.606 1.00 86.31 118 ALA A C 1
ATOM 975 O O . ALA A 1 118 ? 2.697 -0.836 0.456 1.00 86.31 118 ALA A O 1
ATOM 976 N N . PHE A 1 119 ? 4.365 -1.115 1.938 1.00 84.62 119 PHE A N 1
ATOM 977 C CA . PHE A 1 119 ? 5.322 -1.642 0.969 1.00 84.62 119 PHE A CA 1
ATOM 978 C C . PHE A 1 119 ? 4.821 -2.931 0.303 1.00 84.62 119 PHE A C 1
ATOM 980 O O . PHE A 1 119 ? 4.876 -3.048 -0.922 1.00 84.62 119 PHE A O 1
ATOM 987 N N . ILE A 1 120 ? 4.290 -3.879 1.084 1.00 85.31 120 ILE A N 1
ATOM 988 C CA . ILE A 1 120 ? 3.728 -5.135 0.565 1.00 85.31 120 ILE A CA 1
ATOM 989 C C . ILE A 1 120 ? 2.523 -4.853 -0.336 1.00 85.31 120 ILE A C 1
ATOM 991 O O . ILE A 1 120 ? 2.470 -5.366 -1.452 1.00 85.31 120 ILE A O 1
ATOM 995 N N . ALA A 1 121 ? 1.582 -4.017 0.109 1.00 86.31 121 ALA A N 1
ATOM 996 C CA . ALA A 1 121 ? 0.396 -3.666 -0.668 1.00 86.31 121 ALA A CA 1
ATOM 997 C C . ALA A 1 121 ? 0.769 -3.078 -2.041 1.00 86.31 121 ALA A C 1
ATOM 999 O O . ALA A 1 121 ? 0.279 -3.525 -3.078 1.00 86.31 121 ALA A O 1
ATOM 1000 N N . ILE A 1 122 ? 1.695 -2.124 -2.072 1.00 86.19 122 ILE A N 1
ATOM 1001 C CA . ILE A 1 122 ? 2.128 -1.491 -3.323 1.00 86.19 122 ILE A CA 1
ATOM 1002 C C . ILE A 1 122 ? 2.894 -2.470 -4.199 1.00 86.19 122 ILE A C 1
ATOM 1004 O O . ILE A 1 122 ? 2.666 -2.518 -5.404 1.00 86.19 122 ILE A O 1
ATOM 1008 N N . SER A 1 123 ? 3.743 -3.303 -3.602 1.00 84.88 123 SER A N 1
ATOM 1009 C CA . SER A 1 123 ? 4.461 -4.346 -4.331 1.00 84.88 123 SER A CA 1
ATOM 1010 C C . SER A 1 123 ? 3.502 -5.310 -5.029 1.00 84.88 123 SER A C 1
ATOM 1012 O O . SER A 1 123 ? 3.707 -5.627 -6.196 1.00 84.88 123 SER A O 1
ATOM 1014 N N . ILE A 1 124 ? 2.415 -5.723 -4.365 1.00 85.75 124 ILE A N 1
ATOM 1015 C CA . ILE A 1 124 ? 1.373 -6.569 -4.968 1.00 85.75 124 ILE A CA 1
ATOM 1016 C C . ILE A 1 124 ? 0.734 -5.878 -6.182 1.00 85.75 124 ILE A C 1
ATOM 1018 O O . ILE A 1 124 ? 0.543 -6.520 -7.215 1.00 85.75 124 ILE A O 1
ATOM 1022 N N . ARG A 1 125 ? 0.419 -4.578 -6.094 1.00 85.12 125 ARG A N 1
ATOM 1023 C CA . ARG A 1 125 ? -0.145 -3.810 -7.224 1.00 85.12 125 ARG A CA 1
ATOM 1024 C C . ARG A 1 125 ? 0.820 -3.694 -8.394 1.00 85.12 125 ARG A C 1
ATOM 1026 O O . ARG A 1 125 ? 0.425 -3.908 -9.539 1.00 85.12 125 ARG A O 1
ATOM 1033 N N . LEU A 1 126 ? 2.076 -3.378 -8.103 1.00 83.44 126 LEU A N 1
ATOM 1034 C CA . LEU A 1 126 ? 3.119 -3.206 -9.107 1.00 83.44 126 LEU A CA 1
ATOM 1035 C C . LEU A 1 126 ? 3.434 -4.516 -9.835 1.00 83.44 126 LEU A C 1
ATOM 1037 O O . LEU A 1 126 ? 3.604 -4.509 -11.053 1.00 83.44 126 LEU A O 1
ATOM 1041 N N . VAL A 1 127 ? 3.453 -5.638 -9.111 1.00 83.38 127 VAL A N 1
ATOM 1042 C CA . VAL A 1 127 ? 3.629 -6.970 -9.705 1.00 83.38 127 VAL A CA 1
ATOM 1043 C C . VAL A 1 127 ? 2.435 -7.350 -10.574 1.00 83.38 127 VAL A C 1
ATOM 1045 O O . VAL A 1 127 ? 2.625 -7.757 -11.715 1.00 83.38 127 VAL A O 1
ATOM 1048 N N . ALA A 1 128 ? 1.210 -7.171 -10.073 1.00 80.25 128 ALA A N 1
ATOM 1049 C CA . ALA A 1 128 ? -0.002 -7.491 -10.829 1.00 80.25 128 ALA A CA 1
ATOM 1050 C C . ALA A 1 128 ? -0.165 -6.626 -12.087 1.00 80.25 128 ALA A C 1
ATOM 1052 O O . ALA A 1 128 ? -0.688 -7.079 -13.093 1.00 80.25 128 ALA A O 1
ATOM 1053 N N . SER A 1 129 ? 0.325 -5.387 -12.054 1.00 74.00 129 SER A N 1
ATOM 1054 C CA . SER A 1 129 ? 0.304 -4.489 -13.214 1.00 74.00 129 SER A CA 1
ATOM 1055 C C . SER A 1 129 ? 1.442 -4.754 -14.207 1.00 74.00 129 SER A C 1
ATOM 1057 O O . SER A 1 129 ? 1.604 -3.981 -15.150 1.00 74.00 129 SER A O 1
ATOM 1059 N N . GLY A 1 130 ? 2.274 -5.775 -13.970 1.00 71.25 130 GLY A N 1
ATOM 1060 C CA . GLY A 1 130 ? 3.426 -6.114 -14.806 1.00 71.25 130 GLY A CA 1
ATOM 1061 C C . GLY A 1 130 ? 4.588 -5.118 -14.735 1.00 71.25 130 GLY A C 1
ATOM 1062 O O . GLY A 1 130 ? 5.571 -5.291 -15.448 1.00 71.25 130 GLY A O 1
ATOM 1063 N N . VAL A 1 131 ? 4.510 -4.102 -13.868 1.00 71.62 131 VAL A N 1
ATOM 1064 C CA . VAL A 1 131 ? 5.551 -3.068 -13.713 1.00 71.62 131 VAL A CA 1
ATOM 1065 C C . VAL A 1 131 ? 6.814 -3.674 -13.102 1.00 71.62 131 VAL A C 1
ATOM 1067 O O . VAL A 1 131 ? 7.926 -3.255 -13.406 1.00 71.62 131 VAL A O 1
ATOM 1070 N N . VAL A 1 132 ? 6.649 -4.675 -12.233 1.00 74.06 132 VAL A N 1
ATOM 1071 C CA . VAL A 1 132 ? 7.739 -5.254 -11.443 1.00 74.06 132 VAL A CA 1
ATOM 1072 C C . VAL A 1 132 ? 7.659 -6.766 -11.451 1.00 74.06 132 VAL A C 1
ATOM 1074 O O . VAL A 1 132 ? 6.599 -7.353 -11.265 1.00 74.06 132 VAL A O 1
ATOM 1077 N N . LYS A 1 133 ? 8.806 -7.431 -11.579 1.00 73.88 133 LYS A N 1
ATOM 1078 C CA . LYS A 1 133 ? 8.876 -8.881 -11.380 1.00 73.88 133 LYS A CA 1
ATOM 1079 C C . LYS A 1 133 ? 8.762 -9.211 -9.897 1.00 73.88 133 LYS A C 1
ATOM 1081 O O . LYS A 1 133 ? 9.509 -8.656 -9.097 1.00 73.88 133 LYS A O 1
ATOM 1086 N N . LEU A 1 134 ? 7.928 -10.193 -9.549 1.00 73.81 134 LEU A N 1
ATOM 1087 C CA . LEU A 1 134 ? 7.699 -10.660 -8.170 1.00 73.81 134 LEU A CA 1
ATOM 1088 C C . LEU A 1 134 ? 8.990 -10.903 -7.362 1.00 73.81 134 LEU A C 1
ATOM 1090 O O . LEU A 1 134 ? 9.023 -10.657 -6.159 1.00 73.81 134 LEU A O 1
ATOM 1094 N N . VAL A 1 135 ? 10.066 -11.340 -8.023 1.00 68.44 135 VAL A N 1
ATOM 1095 C CA . VAL A 1 135 ? 11.370 -11.589 -7.387 1.00 68.44 135 VAL A CA 1
ATOM 1096 C C . VAL A 1 135 ? 11.954 -10.354 -6.689 1.00 68.44 135 VAL A C 1
ATOM 1098 O O . VAL A 1 135 ? 12.626 -10.498 -5.671 1.00 68.44 135 VAL A O 1
ATOM 1101 N N . VAL A 1 136 ? 11.684 -9.144 -7.187 1.00 69.88 136 VAL A N 1
ATOM 1102 C CA . VAL A 1 136 ? 12.243 -7.894 -6.650 1.00 69.88 136 VAL A CA 1
ATOM 1103 C C . VAL A 1 136 ? 11.682 -7.581 -5.255 1.00 69.88 136 VAL A C 1
ATOM 1105 O O . VAL A 1 136 ? 12.471 -7.521 -4.310 1.00 69.88 136 VAL A O 1
ATOM 1108 N N . PRO A 1 137 ? 10.356 -7.443 -5.054 1.00 73.19 137 PRO A N 1
ATOM 1109 C CA . PRO A 1 137 ? 9.811 -7.174 -3.727 1.00 73.19 137 PRO A CA 1
ATOM 1110 C C . PRO A 1 137 ? 10.035 -8.331 -2.751 1.00 73.19 137 PRO A C 1
ATOM 1112 O O . PRO A 1 137 ? 10.316 -8.077 -1.582 1.00 73.19 137 PRO A O 1
ATOM 1115 N N . VAL A 1 138 ? 9.995 -9.588 -3.214 1.00 72.62 138 VAL A N 1
ATOM 1116 C CA . VAL A 1 138 ? 10.322 -10.752 -2.370 1.00 72.62 138 VAL A CA 1
ATOM 1117 C C . VAL A 1 138 ? 11.755 -10.657 -1.842 1.00 72.62 138 VAL A C 1
ATOM 1119 O O . VAL A 1 138 ? 11.973 -10.845 -0.649 1.00 72.62 138 VAL A O 1
ATOM 1122 N N . SER A 1 139 ? 12.719 -10.282 -2.686 1.00 64.81 139 SER A N 1
ATOM 1123 C CA . SER A 1 139 ? 14.117 -10.107 -2.271 1.00 64.81 139 SER A CA 1
ATOM 1124 C C . SER A 1 139 ? 14.298 -8.972 -1.263 1.00 64.81 139 SER A C 1
ATOM 1126 O O . SER A 1 139 ? 15.089 -9.106 -0.337 1.00 64.81 139 SER A O 1
ATOM 1128 N N . ILE A 1 140 ? 13.554 -7.871 -1.394 1.00 73.12 140 ILE A N 1
ATOM 1129 C CA . ILE A 1 140 ? 13.618 -6.743 -0.449 1.00 73.12 140 ILE A CA 1
ATOM 1130 C C . ILE A 1 140 ? 13.039 -7.140 0.912 1.00 73.12 140 ILE A C 1
ATOM 1132 O O . ILE A 1 140 ? 13.631 -6.849 1.952 1.00 73.12 140 ILE A O 1
ATOM 1136 N N . VAL A 1 141 ? 11.900 -7.838 0.911 1.00 72.00 141 VAL A N 1
ATOM 1137 C CA . VAL A 1 141 ? 11.280 -8.347 2.141 1.00 72.00 141 VAL A CA 1
ATOM 1138 C C . VAL A 1 141 ? 12.208 -9.353 2.823 1.00 72.00 141 VAL A C 1
ATOM 1140 O O . VAL A 1 141 ? 12.475 -9.214 4.014 1.00 72.00 141 VAL A O 1
ATOM 1143 N N . LEU A 1 142 ? 12.757 -10.315 2.074 1.00 65.00 142 LEU A N 1
ATOM 1144 C CA . LEU A 1 142 ? 13.718 -11.293 2.595 1.00 65.00 142 LEU A CA 1
ATOM 1145 C C . LEU A 1 142 ? 15.008 -10.630 3.088 1.00 65.00 142 LEU A C 1
ATOM 1147 O O . LEU A 1 142 ? 15.484 -10.973 4.162 1.00 65.00 142 LEU A O 1
ATOM 1151 N N . GLY A 1 143 ? 15.540 -9.640 2.370 1.00 62.91 143 GLY A N 1
ATOM 1152 C CA . GLY A 1 143 ? 16.710 -8.869 2.795 1.00 62.91 143 GLY A CA 1
ATOM 1153 C C . GLY A 1 143 ? 16.492 -8.163 4.134 1.00 62.91 143 GLY A C 1
ATOM 1154 O O . GLY A 1 143 ? 17.382 -8.174 4.980 1.00 62.91 143 GLY A O 1
ATOM 1155 N N . LYS A 1 144 ? 15.285 -7.633 4.379 1.00 62.06 144 LYS A N 1
ATOM 1156 C CA . LYS A 1 144 ? 14.904 -7.076 5.686 1.00 62.06 144 LYS A CA 1
ATOM 1157 C C . LYS A 1 144 ? 14.841 -8.149 6.777 1.00 62.06 144 LYS A C 1
ATOM 1159 O O . LYS A 1 144 ? 15.260 -7.869 7.892 1.00 62.06 144 LYS A O 1
ATOM 1164 N N . PHE A 1 145 ? 14.349 -9.353 6.475 1.00 54.88 145 PHE A N 1
ATOM 1165 C CA . PHE A 1 145 ? 14.361 -10.477 7.424 1.00 54.88 145 PHE A CA 1
ATOM 1166 C C . PHE A 1 145 ? 15.769 -11.016 7.705 1.00 54.88 145 PHE A C 1
ATOM 1168 O O . PHE A 1 145 ? 15.998 -11.519 8.791 1.00 54.88 145 PHE A O 1
ATOM 1175 N N . ILE A 1 146 ? 16.703 -10.889 6.761 1.00 51.94 146 ILE A N 1
ATOM 1176 C CA . ILE A 1 146 ? 18.114 -11.258 6.954 1.00 51.94 146 I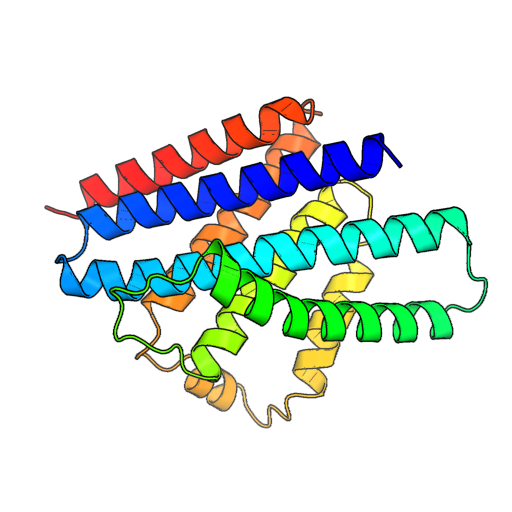LE A CA 1
ATOM 1177 C C . ILE A 1 146 ? 18.857 -10.202 7.794 1.00 51.94 146 ILE A C 1
ATOM 1179 O O . ILE A 1 146 ? 19.756 -10.548 8.549 1.00 51.94 146 ILE A O 1
ATOM 1183 N N . TRP A 1 147 ? 18.500 -8.918 7.664 1.00 39.00 147 TRP A N 1
ATOM 1184 C CA . TRP A 1 147 ? 19.103 -7.807 8.423 1.00 39.00 147 TRP A CA 1
ATOM 1185 C C . TRP A 1 147 ? 18.497 -7.586 9.810 1.00 39.00 147 TRP A C 1
ATOM 1187 O O . TRP A 1 147 ? 19.168 -7.077 10.705 1.00 39.00 147 TRP A O 1
ATOM 1197 N N . LEU A 1 148 ? 17.219 -7.919 9.991 1.00 41.88 148 LEU A N 1
ATOM 1198 C CA . LEU A 1 148 ? 16.659 -8.127 11.317 1.00 41.88 148 LEU A CA 1
ATOM 1199 C C . LEU A 1 148 ? 17.280 -9.423 11.814 1.00 41.88 148 LEU A C 1
ATOM 1201 O O . LEU A 1 148 ? 16.829 -10.485 11.402 1.00 41.88 148 LEU A O 1
ATOM 1205 N N . ASP A 1 149 ? 18.320 -9.310 12.638 1.00 38.88 149 ASP A N 1
ATOM 1206 C CA . ASP A 1 149 ? 18.984 -10.407 13.346 1.00 38.88 149 ASP A CA 1
ATOM 1207 C C . ASP A 1 149 ? 17.933 -11.157 14.184 1.00 38.88 149 ASP A C 1
ATOM 1209 O O . ASP A 1 149 ? 17.681 -10.888 15.357 1.00 38.88 149 ASP A O 1
ATOM 1213 N N . THR A 1 150 ? 17.158 -11.999 13.507 1.00 42.47 150 THR A N 1
ATOM 1214 C CA . THR A 1 150 ? 16.027 -12.726 14.060 1.00 42.47 150 THR A CA 1
ATOM 1215 C C . THR A 1 150 ? 16.602 -14.040 14.529 1.00 42.47 150 THR A C 1
ATOM 1217 O O . THR A 1 150 ? 16.462 -15.071 13.878 1.00 42.47 150 THR A O 1
ATOM 1220 N N . GLU A 1 151 ? 17.282 -13.986 15.676 1.00 41.34 151 GLU A N 1
ATOM 1221 C CA . GLU A 1 151 ? 17.818 -15.171 16.351 1.00 41.34 151 GLU A CA 1
ATOM 1222 C C . GLU A 1 151 ? 16.709 -16.206 16.626 1.00 41.34 151 GLU A C 1
ATOM 1224 O O . GLU A 1 151 ? 16.990 -17.399 16.756 1.00 41.34 151 GLU A O 1
ATOM 1229 N N . SER A 1 152 ? 15.428 -15.795 16.656 1.00 45.00 152 SER A N 1
ATOM 1230 C CA . SER A 1 152 ? 14.304 -16.713 16.832 1.00 45.00 152 SER A CA 1
ATOM 1231 C C . SER A 1 152 ? 12.954 -16.236 16.255 1.00 45.00 152 SER A C 1
ATOM 1233 O O . SER A 1 152 ? 12.633 -15.048 16.195 1.00 45.00 152 SER A O 1
ATOM 1235 N N . ILE A 1 153 ? 12.076 -17.200 15.931 1.00 47.38 153 ILE A N 1
ATOM 1236 C CA . ILE A 1 153 ? 10.629 -16.991 15.672 1.00 47.38 153 ILE A CA 1
ATOM 1237 C C . ILE A 1 153 ? 9.936 -16.303 16.869 1.00 47.38 153 ILE A C 1
ATOM 1239 O O . ILE A 1 153 ? 8.882 -15.675 16.731 1.00 47.38 153 ILE A O 1
ATOM 1243 N N . GLU A 1 154 ? 10.522 -16.415 18.059 1.00 43.75 154 GLU A N 1
ATOM 1244 C CA . GLU A 1 154 ? 10.008 -15.855 19.302 1.00 43.75 154 GLU A CA 1
ATOM 1245 C C . GLU A 1 154 ? 10.156 -14.327 19.357 1.00 43.75 154 GLU A C 1
ATOM 1247 O O . GLU A 1 154 ? 9.280 -13.653 19.902 1.00 43.75 154 GLU A O 1
ATOM 1252 N N . ASP A 1 155 ? 11.170 -13.766 18.694 1.00 44.22 155 ASP A N 1
ATOM 1253 C CA . ASP A 1 155 ? 11.363 -12.318 18.569 1.00 44.22 155 ASP A CA 1
ATOM 1254 C C . ASP A 1 155 ? 10.418 -11.695 17.539 1.00 44.22 155 ASP A C 1
ATOM 1256 O O . ASP A 1 155 ? 9.881 -10.617 17.781 1.00 44.22 155 ASP A O 1
ATOM 1260 N N . ILE A 1 156 ? 10.067 -12.422 16.469 1.00 44.22 156 ILE A N 1
ATOM 1261 C CA . ILE A 1 156 ? 8.944 -12.053 15.585 1.00 44.22 156 ILE A CA 1
ATOM 1262 C C . ILE A 1 156 ? 7.632 -12.056 16.382 1.00 44.22 156 ILE A C 1
ATOM 1264 O O . ILE A 1 156 ? 6.833 -11.129 16.274 1.00 44.22 156 ILE A O 1
ATOM 1268 N N . LYS A 1 157 ? 7.412 -13.062 17.239 1.00 44.78 157 LYS A N 1
ATOM 1269 C CA . LYS A 1 157 ? 6.249 -13.123 18.143 1.00 44.78 157 LYS A CA 1
ATOM 1270 C C . LYS A 1 157 ? 6.231 -11.992 19.175 1.00 44.78 157 LYS A C 1
ATOM 1272 O O . LYS A 1 157 ? 5.144 -11.543 19.534 1.00 44.78 157 LYS A O 1
ATOM 1277 N N . LYS A 1 158 ? 7.394 -11.536 19.654 1.00 46.06 158 LYS A N 1
ATOM 1278 C CA . LYS A 1 158 ? 7.525 -10.363 20.534 1.00 46.06 158 LYS A CA 1
ATOM 1279 C C . LYS A 1 158 ? 7.284 -9.054 19.787 1.00 46.06 158 LYS A C 1
ATOM 1281 O O . LYS A 1 158 ? 6.573 -8.225 20.331 1.00 46.06 158 LYS A O 1
ATOM 1286 N N . LEU A 1 159 ? 7.756 -8.904 18.549 1.00 43.31 159 LEU A N 1
ATOM 1287 C CA . LEU A 1 159 ? 7.420 -7.767 17.676 1.00 43.31 159 LEU A CA 1
ATOM 1288 C C . LEU A 1 159 ? 5.912 -7.712 17.357 1.00 43.31 159 LEU A C 1
ATOM 1290 O O . LEU A 1 159 ? 5.335 -6.662 17.108 1.00 43.31 159 LEU A O 1
ATOM 1294 N N . VAL A 1 160 ? 5.268 -8.882 17.356 1.00 43.69 160 VAL A N 1
ATOM 1295 C CA . VAL A 1 160 ? 3.830 -9.091 17.128 1.00 43.69 160 VAL A CA 1
ATOM 1296 C C . VAL A 1 160 ? 3.052 -9.152 18.460 1.00 43.69 160 VAL A C 1
ATOM 1298 O O . VAL A 1 160 ? 1.862 -9.489 18.468 1.00 43.69 160 VAL A O 1
ATOM 1301 N N . LYS A 1 161 ? 3.677 -8.832 19.612 1.00 41.81 161 LYS A N 1
ATOM 1302 C CA . LYS A 1 161 ? 2.997 -8.930 20.913 1.00 41.81 161 LYS A CA 1
ATOM 1303 C C . LYS A 1 161 ? 1.729 -8.080 20.947 1.00 41.81 161 LYS A C 1
ATOM 1305 O O . LYS A 1 161 ? 1.559 -7.048 20.307 1.00 41.81 161 LYS A O 1
ATOM 1310 N N . THR A 1 162 ? 0.802 -8.600 21.734 1.00 46.09 162 THR A N 1
ATOM 1311 C CA . THR A 1 162 ? -0.649 -8.405 21.734 1.00 46.09 162 THR A CA 1
ATOM 1312 C C . THR A 1 162 ? -1.188 -6.984 21.937 1.00 46.09 162 THR A C 1
ATOM 1314 O O . THR A 1 162 ? -2.409 -6.825 21.913 1.00 46.09 162 THR A O 1
ATOM 1317 N N . GLU A 1 163 ? -0.346 -5.962 22.086 1.00 50.62 163 GLU A N 1
ATOM 1318 C CA . GLU A 1 163 ? -0.782 -4.561 22.199 1.00 50.62 163 GLU A CA 1
ATOM 1319 C C . GLU A 1 163 ? -1.193 -3.955 20.840 1.00 50.62 163 GLU A C 1
ATOM 1321 O O . GLU A 1 163 ? -2.022 -3.046 20.795 1.00 50.62 163 GLU A O 1
ATOM 1326 N N . HIS A 1 164 ? -0.763 -4.555 19.721 1.00 60.38 164 HIS A N 1
ATOM 1327 C CA . HIS A 1 164 ? -0.954 -4.012 18.365 1.00 60.38 164 HIS A CA 1
ATOM 1328 C C . HIS A 1 164 ? -1.961 -4.779 17.492 1.00 60.38 164 HIS A C 1
ATOM 1330 O O . HIS A 1 164 ? -1.981 -4.610 16.270 1.00 60.38 164 HIS A O 1
ATOM 1336 N N . LYS A 1 165 ? -2.845 -5.605 18.083 1.00 66.75 165 LYS A N 1
ATOM 1337 C CA . LYS A 1 165 ? -3.812 -6.448 17.333 1.00 66.75 165 LYS A CA 1
ATOM 1338 C C . LYS A 1 165 ? -4.587 -5.686 16.248 1.00 66.75 165 LYS A C 1
ATOM 1340 O O . LYS A 1 165 ? -4.850 -6.244 15.190 1.00 66.75 165 LYS A O 1
ATOM 1345 N N . ARG A 1 166 ? -4.924 -4.415 16.494 1.00 71.69 166 ARG A N 1
ATOM 1346 C CA . ARG A 1 166 ? -5.688 -3.562 15.562 1.00 71.69 166 ARG A CA 1
ATOM 1347 C C . ARG A 1 166 ? -4.869 -3.137 14.342 1.00 71.69 166 ARG A C 1
ATOM 1349 O O . ARG A 1 166 ? -5.402 -3.083 13.240 1.00 71.69 166 ARG A O 1
ATOM 1356 N N . ILE A 1 167 ? -3.576 -2.874 14.528 1.00 73.44 167 ILE A N 1
ATOM 1357 C CA . ILE A 1 167 ? -2.654 -2.518 13.440 1.00 73.44 167 ILE A CA 1
ATOM 1358 C C . ILE A 1 167 ? -2.416 -3.732 12.557 1.00 73.44 167 ILE A C 1
ATOM 1360 O O . ILE A 1 167 ? -2.462 -3.623 11.336 1.00 73.44 167 ILE A O 1
ATOM 1364 N N . ILE A 1 168 ? -2.226 -4.898 13.176 1.00 74.62 168 ILE A N 1
ATOM 1365 C CA . ILE A 1 168 ? -2.057 -6.162 12.460 1.00 74.62 168 ILE A CA 1
ATOM 1366 C C . ILE A 1 168 ? -3.330 -6.499 11.671 1.00 74.62 168 ILE A C 1
ATOM 1368 O O . ILE A 1 168 ? -3.243 -6.808 10.488 1.00 74.62 168 ILE A O 1
ATOM 1372 N N . GLU A 1 169 ? -4.515 -6.378 12.280 1.00 77.31 169 GLU A N 1
ATOM 1373 C CA . GLU A 1 169 ? -5.800 -6.578 11.591 1.00 77.31 169 GLU A CA 1
ATOM 1374 C C . GLU A 1 169 ? -5.963 -5.599 10.416 1.00 77.31 169 GLU A C 1
ATOM 1376 O O . GLU A 1 169 ? -6.292 -6.021 9.311 1.00 77.31 169 GLU A O 1
ATOM 1381 N N . THR A 1 170 ? -5.644 -4.317 10.614 1.00 81.38 170 THR A N 1
ATOM 1382 C CA . THR A 1 170 ? -5.660 -3.296 9.554 1.00 81.38 170 THR A CA 1
ATOM 1383 C C . THR A 1 170 ? -4.713 -3.648 8.406 1.00 81.38 170 THR A C 1
ATOM 1385 O O . THR A 1 170 ? -5.104 -3.587 7.240 1.00 81.38 170 THR A O 1
ATOM 1388 N N . ALA A 1 171 ? -3.477 -4.039 8.723 1.00 81.81 171 ALA A N 1
ATOM 1389 C CA . ALA A 1 171 ? -2.474 -4.430 7.742 1.00 81.81 171 ALA A CA 1
ATOM 1390 C C . ALA A 1 171 ? -2.932 -5.651 6.933 1.00 81.81 171 ALA A C 1
ATOM 1392 O O . ALA A 1 171 ? -2.846 -5.643 5.707 1.00 81.81 171 ALA A O 1
ATOM 1393 N N . ILE A 1 172 ? -3.482 -6.669 7.603 1.00 82.19 172 ILE A N 1
ATOM 1394 C CA . ILE A 1 172 ? -4.021 -7.872 6.957 1.00 82.19 172 ILE A CA 1
ATOM 1395 C C . ILE A 1 172 ? -5.195 -7.515 6.042 1.00 82.19 172 ILE A C 1
ATOM 1397 O O . ILE A 1 172 ? -5.216 -7.947 4.891 1.00 82.19 172 ILE A O 1
ATOM 1401 N N . LEU A 1 173 ? -6.152 -6.710 6.517 1.00 83.50 173 LEU A N 1
ATOM 1402 C CA . LEU A 1 173 ? -7.315 -6.294 5.729 1.00 83.50 173 LEU A CA 1
ATOM 1403 C C . LEU A 1 173 ? -6.911 -5.516 4.474 1.00 83.50 173 LEU A C 1
ATOM 1405 O O . LEU A 1 173 ? -7.504 -5.736 3.414 1.00 83.50 173 LEU A O 1
ATOM 1409 N N . LEU A 1 174 ? -5.903 -4.645 4.581 1.00 86.69 174 LEU A N 1
ATOM 1410 C CA . LEU A 1 174 ? -5.352 -3.916 3.443 1.00 86.69 174 LEU A CA 1
ATOM 1411 C C . LEU A 1 174 ? -4.672 -4.868 2.453 1.00 86.69 174 LEU A C 1
ATOM 1413 O O . LEU A 1 174 ? -5.029 -4.873 1.279 1.00 86.69 174 LEU A O 1
ATOM 1417 N N . VAL A 1 175 ? -3.722 -5.687 2.915 1.00 86.31 175 VAL A N 1
ATOM 1418 C CA . VAL A 1 175 ? -2.947 -6.592 2.049 1.00 86.31 175 VAL A CA 1
ATOM 1419 C C . VAL A 1 175 ? -3.861 -7.590 1.335 1.00 86.31 175 VAL A C 1
ATOM 1421 O O . VAL A 1 175 ? -3.726 -7.774 0.127 1.00 86.31 175 VAL A O 1
ATOM 1424 N N . LEU A 1 176 ? -4.832 -8.181 2.039 1.00 84.69 176 LEU A N 1
ATOM 1425 C CA . LEU A 1 176 ? -5.823 -9.075 1.431 1.00 84.69 176 LEU A CA 1
ATOM 1426 C C . LEU A 1 176 ? -6.708 -8.349 0.419 1.00 84.69 176 LEU A C 1
ATOM 1428 O O . LEU A 1 176 ? -6.943 -8.875 -0.665 1.00 84.69 176 LEU A O 1
ATOM 1432 N N . GLY A 1 177 ? -7.167 -7.138 0.743 1.00 83.12 177 GLY A N 1
ATOM 1433 C CA . GLY A 1 177 ? -7.978 -6.340 -0.174 1.00 83.12 177 GLY A CA 1
ATOM 1434 C C . GLY A 1 177 ? -7.253 -6.028 -1.469 1.00 83.12 177 GLY A C 1
ATOM 1435 O O . GLY A 1 177 ? -7.811 -6.168 -2.554 1.00 83.12 177 GLY A O 1
ATOM 1436 N N . VAL A 1 178 ? -5.980 -5.667 -1.354 1.00 87.06 178 VAL A N 1
ATOM 1437 C CA . VAL A 1 178 ? -5.120 -5.365 -2.494 1.00 87.06 178 VAL A CA 1
ATOM 1438 C C . VAL A 1 178 ? -4.801 -6.616 -3.307 1.00 87.06 178 VAL A C 1
ATOM 1440 O O . VAL A 1 178 ? -4.794 -6.551 -4.533 1.00 87.06 178 VAL A O 1
ATOM 1443 N N . LEU A 1 179 ? -4.596 -7.760 -2.655 1.00 86.50 179 LEU A N 1
ATOM 1444 C CA . LEU A 1 179 ? -4.393 -9.039 -3.329 1.00 86.50 179 LEU A CA 1
ATOM 1445 C C . LEU A 1 179 ? -5.633 -9.465 -4.125 1.00 86.50 179 LEU A C 1
ATOM 1447 O O . LEU A 1 179 ? -5.512 -9.794 -5.302 1.00 86.50 179 LEU A O 1
ATOM 1451 N N . ILE A 1 180 ? -6.822 -9.398 -3.520 1.00 84.75 180 ILE A N 1
ATOM 1452 C CA . ILE A 1 180 ? -8.091 -9.706 -4.197 1.00 84.75 180 ILE A CA 1
ATOM 1453 C C . ILE A 1 180 ? -8.312 -8.749 -5.368 1.00 84.75 180 ILE A C 1
ATOM 1455 O O . ILE A 1 180 ? -8.622 -9.197 -6.470 1.00 84.75 180 ILE A O 1
ATOM 1459 N N . LEU A 1 181 ? -8.111 -7.445 -5.152 1.00 85.50 181 LEU A N 1
ATOM 1460 C CA . LEU A 1 181 ? -8.193 -6.437 -6.207 1.00 85.50 181 LEU A CA 1
ATOM 1461 C C . LEU A 1 181 ? -7.263 -6.790 -7.372 1.00 85.50 181 LEU A C 1
ATOM 1463 O O . LEU A 1 181 ? -7.694 -6.783 -8.518 1.00 85.50 181 LEU A O 1
ATOM 1467 N N . SER A 1 182 ? -6.004 -7.118 -7.086 1.00 84.50 182 SER A N 1
ATOM 1468 C CA . SER A 1 182 ? -5.025 -7.496 -8.103 1.00 84.50 182 SER A CA 1
ATOM 1469 C C . SER A 1 182 ? -5.422 -8.748 -8.883 1.00 84.50 182 SER A C 1
ATOM 1471 O O . SER A 1 182 ? -5.323 -8.728 -10.104 1.00 84.50 182 SER A O 1
ATOM 1473 N N . ILE A 1 183 ? -5.924 -9.792 -8.217 1.00 85.00 183 ILE A N 1
ATOM 1474 C CA . ILE A 1 183 ? -6.391 -11.021 -8.882 1.00 85.00 183 ILE A CA 1
ATOM 1475 C C . ILE A 1 183 ? -7.585 -10.729 -9.795 1.00 85.00 183 ILE A C 1
ATOM 1477 O O . ILE A 1 183 ? -7.609 -11.175 -10.937 1.00 85.00 183 ILE A O 1
ATOM 1481 N N . LEU A 1 184 ? -8.572 -9.968 -9.313 1.00 82.62 184 LEU A N 1
ATOM 1482 C CA . LEU A 1 184 ? -9.761 -9.635 -10.100 1.00 82.62 184 LEU A CA 1
ATOM 1483 C C . LEU A 1 184 ? -9.413 -8.774 -11.316 1.00 82.62 184 LEU A C 1
ATOM 1485 O O . LEU A 1 184 ? -9.940 -8.990 -12.401 1.00 82.62 184 LEU A O 1
ATOM 1489 N N . VAL A 1 185 ? -8.521 -7.802 -11.149 1.00 81.38 185 VAL A N 1
ATOM 1490 C CA . VAL A 1 185 ? -8.079 -6.957 -12.260 1.00 81.38 185 VAL A CA 1
ATOM 1491 C C . VAL A 1 185 ? -7.388 -7.788 -13.339 1.00 81.38 185 VAL A C 1
ATOM 1493 O O . VAL A 1 185 ? -7.723 -7.628 -14.511 1.00 81.38 185 VAL A O 1
ATOM 1496 N N . ASP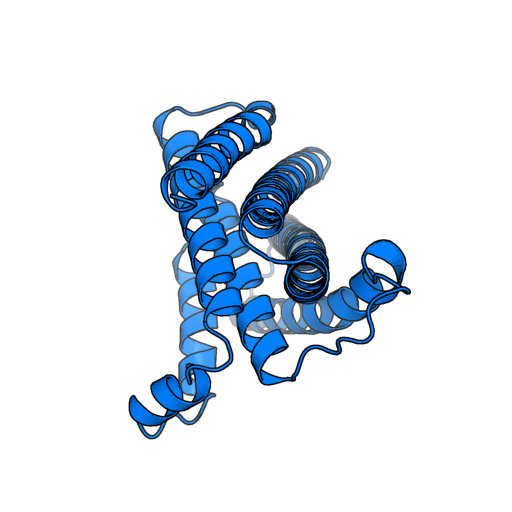 A 1 186 ? -6.482 -8.680 -12.938 1.00 81.06 186 ASP A N 1
ATOM 1497 C CA . ASP A 1 186 ? -5.709 -9.530 -13.847 1.00 81.06 186 ASP A CA 1
ATOM 1498 C C . ASP A 1 186 ? -6.599 -10.555 -14.571 1.00 81.06 186 ASP A C 1
ATOM 1500 O O . ASP A 1 186 ? -6.626 -10.613 -15.797 1.00 81.06 186 ASP A O 1
ATOM 1504 N N . TRP A 1 187 ? -7.429 -11.303 -13.836 1.00 82.81 187 TRP A N 1
ATOM 1505 C CA . TRP A 1 187 ? -8.293 -12.340 -14.417 1.00 82.81 187 TRP A CA 1
ATOM 1506 C C . TRP A 1 187 ? -9.353 -11.808 -15.376 1.00 82.81 187 TRP A C 1
ATOM 1508 O O . TRP A 1 187 ? -9.708 -12.489 -16.337 1.00 82.81 187 TRP A O 1
ATOM 1518 N N . PHE A 1 188 ? -9.883 -10.616 -15.112 1.00 81.62 188 PHE A N 1
ATOM 1519 C CA . PHE A 1 188 ? -10.948 -10.034 -15.924 1.00 81.62 188 PHE A CA 1
ATOM 1520 C C . PHE A 1 188 ? -10.438 -8.982 -16.918 1.00 81.62 188 PHE A C 1
ATOM 1522 O O . PHE A 1 188 ? -11.264 -8.361 -17.586 1.00 81.62 188 PHE A O 1
ATOM 1529 N N . ASN A 1 189 ? -9.116 -8.769 -17.026 1.00 78.81 189 ASN A N 1
ATOM 1530 C CA . ASN A 1 189 ? -8.509 -7.698 -17.830 1.00 78.81 189 ASN A CA 1
ATOM 1531 C C . ASN A 1 189 ? -9.228 -6.353 -17.628 1.00 78.81 189 ASN A C 1
ATOM 1533 O O . ASN A 1 189 ? -9.595 -5.659 -18.582 1.00 78.81 189 ASN A O 1
ATOM 1537 N N . MET A 1 190 ? -9.514 -6.013 -16.368 1.00 79.62 190 MET A N 1
ATOM 1538 C CA . MET A 1 190 ? -10.372 -4.869 -16.087 1.00 79.62 190 MET A CA 1
ATOM 1539 C C . MET A 1 190 ? -9.665 -3.554 -16.432 1.00 79.62 190 MET A C 1
ATOM 1541 O O . MET A 1 190 ? -8.502 -3.360 -16.070 1.00 79.62 190 MET A O 1
ATOM 1545 N N . PRO A 1 191 ? -10.364 -2.603 -17.073 1.00 81.56 191 PRO A N 1
ATOM 1546 C CA . PRO A 1 191 ? -9.815 -1.283 -17.311 1.00 81.56 191 PRO A CA 1
ATOM 1547 C C . PRO A 1 191 ? -9.550 -0.551 -15.991 1.00 81.56 191 PRO A C 1
ATOM 1549 O O . PRO A 1 191 ? -10.328 -0.619 -15.035 1.00 81.56 191 PRO A O 1
ATOM 1552 N N . ARG A 1 192 ? -8.452 0.209 -15.960 1.00 75.44 192 ARG A N 1
ATOM 1553 C CA . ARG A 1 192 ? -7.874 0.743 -14.717 1.00 75.44 192 ARG A CA 1
ATOM 1554 C C . ARG A 1 192 ? -8.767 1.710 -13.947 1.00 75.44 192 ARG A C 1
ATOM 1556 O O . ARG A 1 192 ? -8.708 1.751 -12.720 1.00 75.44 192 ARG A O 1
ATOM 1563 N N . TYR A 1 193 ? -9.652 2.426 -14.637 1.00 79.00 193 TYR A N 1
ATOM 1564 C CA . TYR A 1 193 ? -10.640 3.296 -13.994 1.00 79.00 193 TYR A CA 1
ATOM 1565 C C . TYR A 1 193 ? -11.665 2.522 -13.140 1.00 79.00 193 TYR A C 1
ATOM 1567 O O . TYR A 1 193 ? -12.334 3.125 -12.305 1.00 79.00 19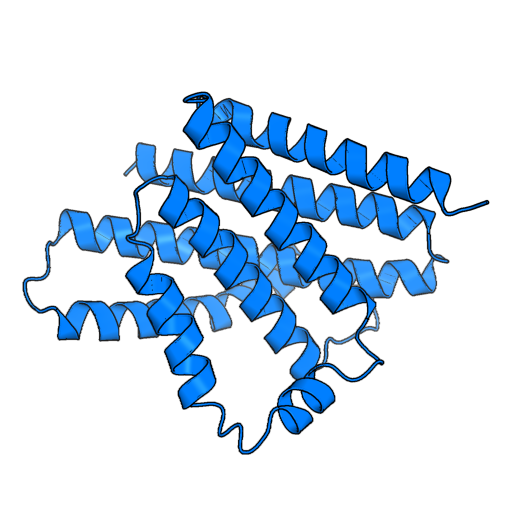3 TYR A O 1
ATOM 1575 N N . MET A 1 194 ? -11.792 1.197 -13.310 1.00 82.75 194 MET A N 1
ATOM 1576 C CA . MET A 1 194 ? -12.658 0.354 -12.476 1.00 82.75 194 MET A CA 1
ATOM 1577 C C . MET A 1 194 ? -11.989 -0.125 -11.183 1.00 82.75 194 MET A C 1
ATOM 1579 O O . MET A 1 194 ? -12.687 -0.620 -10.298 1.00 82.75 194 MET A O 1
ATOM 1583 N N . HIS A 1 195 ? -10.674 0.045 -11.013 1.00 84.44 195 HIS A N 1
ATOM 1584 C CA . HIS A 1 195 ? -9.981 -0.424 -9.806 1.00 84.44 195 HIS A CA 1
ATOM 1585 C C . HIS A 1 195 ? -10.558 0.181 -8.510 1.00 84.44 195 HIS A C 1
ATOM 1587 O O . HIS A 1 195 ? -10.830 -0.587 -7.581 1.00 84.44 195 HIS A O 1
ATOM 1593 N N . PRO A 1 196 ? -10.860 1.498 -8.438 1.00 85.56 196 PRO A N 1
ATOM 1594 C CA . PRO A 1 196 ? -11.480 2.075 -7.248 1.00 85.56 196 PRO A CA 1
ATOM 1595 C C . PRO A 1 196 ? -12.877 1.513 -6.953 1.00 85.56 196 PRO A C 1
ATOM 1597 O O . PRO A 1 196 ? -13.262 1.416 -5.791 1.00 85.56 196 PRO A O 1
ATOM 1600 N N . LEU A 1 197 ? -13.633 1.111 -7.983 1.00 84.81 197 LEU A N 1
ATOM 1601 C CA . LEU A 1 197 ? -14.962 0.514 -7.812 1.00 84.81 197 LEU A CA 1
ATOM 1602 C C . LEU A 1 197 ? -14.865 -0.880 -7.185 1.00 84.81 197 LEU A C 1
ATOM 1604 O O . LEU A 1 197 ? -15.613 -1.196 -6.265 1.00 84.81 197 LEU A O 1
ATOM 1608 N N . ILE A 1 198 ? -13.912 -1.703 -7.622 1.00 85.12 198 ILE A N 1
ATOM 1609 C CA . ILE A 1 198 ? -13.668 -3.031 -7.036 1.00 85.12 198 ILE A CA 1
ATOM 1610 C C . ILE A 1 198 ? -13.166 -2.894 -5.594 1.00 85.12 198 ILE A C 1
ATOM 1612 O O . ILE A 1 198 ? -13.628 -3.604 -4.699 1.00 85.12 198 ILE A O 1
ATOM 1616 N N . ALA A 1 199 ? -12.261 -1.942 -5.352 1.00 86.38 199 ALA A N 1
ATOM 1617 C CA . ALA A 1 199 ? -11.804 -1.591 -4.012 1.00 86.38 199 ALA A CA 1
ATOM 1618 C C . ALA A 1 199 ? -12.976 -1.183 -3.104 1.00 86.38 199 ALA A C 1
ATOM 1620 O O . ALA A 1 199 ? -13.043 -1.613 -1.951 1.00 86.38 199 ALA A O 1
ATOM 1621 N N . LEU A 1 200 ? -13.935 -0.418 -3.636 1.00 88.25 200 LEU A N 1
ATOM 1622 C CA . LEU A 1 200 ? -15.161 -0.054 -2.932 1.00 88.25 200 LEU A CA 1
ATOM 1623 C C . LEU A 1 200 ? -16.032 -1.281 -2.634 1.00 88.25 200 LEU A C 1
ATOM 1625 O O . LEU A 1 200 ? -16.501 -1.411 -1.508 1.00 88.25 200 LEU A O 1
ATOM 1629 N N . PHE A 1 201 ? -16.216 -2.206 -3.582 1.00 86.88 201 PHE A N 1
ATOM 1630 C CA . PHE A 1 201 ? -16.965 -3.449 -3.344 1.00 86.88 201 PHE A CA 1
ATOM 1631 C C . PHE A 1 201 ? -16.350 -4.287 -2.221 1.00 86.88 201 PHE A C 1
ATOM 1633 O O . PHE A 1 201 ? -17.060 -4.712 -1.309 1.00 86.88 201 PHE A O 1
ATOM 1640 N N . TYR A 1 202 ? -15.028 -4.470 -2.231 1.00 86.88 202 TYR A N 1
ATOM 1641 C CA . TYR A 1 202 ? -14.324 -5.123 -1.128 1.00 86.88 202 TYR A CA 1
ATOM 1642 C C . TYR A 1 202 ? -14.516 -4.362 0.195 1.00 86.88 202 TYR A C 1
ATOM 1644 O O . TYR A 1 202 ? -14.818 -4.956 1.231 1.00 86.88 202 TYR A O 1
ATOM 1652 N N . GLY A 1 203 ? -14.422 -3.033 0.153 1.00 82.88 203 GLY A N 1
ATOM 1653 C CA . GLY A 1 203 ? -14.679 -2.168 1.298 1.00 82.88 203 GLY A CA 1
ATOM 1654 C C . GLY A 1 203 ? -16.093 -2.309 1.872 1.00 82.88 203 GLY A C 1
ATOM 1655 O O . GLY A 1 203 ? -16.258 -2.358 3.092 1.00 82.88 203 GLY A O 1
ATOM 1656 N N . ILE A 1 204 ? -17.112 -2.451 1.021 1.00 86.25 204 ILE A N 1
ATOM 1657 C CA . ILE A 1 204 ? -18.500 -2.705 1.431 1.00 86.25 204 ILE A CA 1
ATOM 1658 C C . ILE A 1 204 ? -18.604 -4.045 2.169 1.00 86.25 204 ILE A C 1
ATOM 1660 O O . ILE A 1 204 ? -19.251 -4.106 3.214 1.00 86.25 204 ILE A O 1
ATOM 1664 N N . ILE A 1 205 ? -17.925 -5.097 1.697 1.00 84.56 205 ILE A N 1
ATOM 1665 C CA . ILE A 1 205 ? -17.899 -6.406 2.375 1.00 84.56 205 ILE A CA 1
ATOM 1666 C C . ILE A 1 205 ? -17.311 -6.278 3.789 1.00 84.56 205 ILE A C 1
ATOM 1668 O O . ILE A 1 205 ? -17.877 -6.829 4.737 1.00 84.56 205 ILE A O 1
ATOM 1672 N N . ILE A 1 206 ? -16.219 -5.519 3.957 1.00 82.44 206 ILE A N 1
ATOM 1673 C CA . ILE A 1 206 ? -15.629 -5.250 5.281 1.00 82.44 206 ILE A CA 1
ATOM 1674 C C . ILE A 1 206 ? -16.647 -4.555 6.191 1.00 82.44 206 ILE A C 1
ATOM 1676 O O . ILE A 1 206 ? -16.834 -4.962 7.340 1.00 82.44 206 ILE A O 1
ATOM 1680 N N . ILE A 1 207 ? -17.315 -3.515 5.686 1.00 82.75 207 ILE A N 1
ATOM 1681 C CA . ILE A 1 207 ? -18.284 -2.734 6.463 1.00 82.75 207 ILE A CA 1
ATOM 1682 C C . ILE A 1 207 ? -19.466 -3.612 6.896 1.00 82.75 207 ILE A C 1
ATOM 1684 O O . ILE A 1 207 ? -19.824 -3.599 8.074 1.00 82.75 207 ILE A O 1
ATOM 1688 N N . LEU A 1 208 ? -20.033 -4.405 5.983 1.00 81.19 208 LEU A N 1
ATOM 1689 C CA . LEU A 1 208 ? -21.162 -5.298 6.269 1.00 81.19 208 LEU A CA 1
ATOM 1690 C C . LEU A 1 208 ? -20.799 -6.384 7.288 1.00 81.19 208 LEU A C 1
ATOM 1692 O O . LEU A 1 208 ? -21.585 -6.687 8.184 1.00 81.19 208 LEU A O 1
ATOM 1696 N N . LYS A 1 209 ? -19.591 -6.951 7.196 1.00 77.62 209 LYS A N 1
ATOM 1697 C CA . LYS A 1 209 ? -19.121 -7.961 8.154 1.00 77.62 209 LYS A CA 1
ATOM 1698 C C . LYS A 1 209 ? -18.825 -7.376 9.538 1.00 77.62 209 LYS A C 1
ATOM 1700 O O . LYS A 1 209 ? -18.941 -8.081 10.540 1.00 77.62 209 LYS A O 1
ATOM 1705 N N . SER A 1 210 ? -18.468 -6.093 9.612 1.00 67.06 210 SER A N 1
ATOM 1706 C CA . SER A 1 210 ? -18.375 -5.382 10.890 1.00 67.06 210 SER A CA 1
ATOM 1707 C C . SER A 1 210 ? -19.749 -5.298 11.562 1.00 67.06 210 SER A C 1
ATOM 1709 O O . SER A 1 210 ? -19.864 -5.642 12.734 1.00 67.06 210 SER A O 1
ATOM 1711 N N . ASP A 1 211 ? -20.806 -4.969 10.807 1.00 60.44 211 ASP A N 1
ATOM 1712 C CA . ASP A 1 211 ? -22.175 -4.850 11.337 1.00 60.44 211 ASP A CA 1
ATOM 1713 C C . ASP A 1 211 ? -22.718 -6.177 11.898 1.00 60.44 211 ASP A C 1
ATOM 1715 O O . ASP A 1 211 ? -23.417 -6.179 12.911 1.00 60.44 211 ASP A O 1
ATOM 1719 N N . SER A 1 212 ? -22.363 -7.325 11.307 1.00 58.56 212 SER A N 1
ATOM 1720 C CA . SER A 1 212 ? -22.794 -8.636 11.821 1.00 58.56 212 SER A CA 1
ATOM 1721 C C . SER A 1 212 ? -22.158 -9.028 13.161 1.00 58.56 212 SER A C 1
ATOM 1723 O O . SER A 1 212 ? -22.717 -9.861 13.867 1.00 58.56 212 SER A O 1
ATOM 1725 N N . ASN A 1 213 ? -21.009 -8.440 13.513 1.00 52.00 213 ASN A N 1
ATOM 1726 C CA . ASN A 1 213 ? -20.238 -8.763 14.720 1.00 52.00 213 ASN A CA 1
ATOM 1727 C C . ASN A 1 213 ? -20.512 -7.813 15.904 1.00 52.00 213 ASN A C 1
ATOM 1729 O O . ASN A 1 213 ? -19.867 -7.946 16.941 1.00 52.00 213 ASN A O 1
ATOM 1733 N N . VAL A 1 214 ? -21.420 -6.840 15.753 1.00 52.22 214 VAL A N 1
ATOM 1734 C CA . VAL A 1 214 ? -21.816 -5.873 16.803 1.00 52.22 214 VAL A CA 1
ATOM 1735 C C . VAL A 1 214 ? -23.098 -6.332 17.534 1.00 52.22 214 VAL A C 1
ATOM 1737 O O . VAL A 1 214 ? -23.768 -5.537 18.185 1.00 52.22 214 VAL A O 1
ATOM 1740 N N . LYS A 1 215 ? -23.448 -7.621 17.441 1.00 38.56 215 LYS A N 1
ATOM 1741 C CA . LYS A 1 215 ? -24.546 -8.234 18.205 1.00 38.56 215 LYS A CA 1
ATOM 1742 C C . LYS A 1 215 ? -24.052 -8.879 19.490 1.00 38.56 215 LYS A C 1
ATOM 1744 O O . LYS A 1 215 ? -23.019 -9.580 19.422 1.00 38.56 215 LYS A O 1
#

pLDDT: mean 75.53, std 13.07, range [38.56, 92.5]

Organism: NCBI:txid2981768

Secondary structure (DSSP, 8-state):
-HHHHHHHHHHHHHHHHHHHHHHHHHHHHS-HHHHHHHHHHHHHHHHHHHHHHHHHHHHHHHHHHH--S-HHHHHHHHHHHHHHHHHHHHHHIIIII--TT------HHHHHHHHHHHHHHHHHHHHHTTSS-THHHHHHHHHHHHHS----HHHHHHHT-GGGHHHHHHHHHHHHHHHHHHHHHHHTT--GGGHHHHHHHHHHHHHHHHHHT--

Radius of gyration: 17.63 Å; chains: 1; bounding box: 49×35×42 Å

Foldseek 3Di:
DVVLVVLLVLLLLLLLLLLVLLLLLVVVQDDPLSSLQLLLLSLLLSLLLSLLSVLVSVLLVCCVVVVDVDPVVSLVVVVVSLVVSLVVSVVSSVPPRDDPVDPDDQDPLSNVLSNVLSLLLSLLSCCLVVSDPNVVSVVVVVVVVVVPPPVDPVVVVVSVPDPCVSSVVSSVSSNVLSNVLSVVCNVVVDDSNCSNVSSNVSSVVSNVVSVVPPD